Protein 7H66 (pdb70)

B-factor: mean 14.42, std 9.26, range [4.63, 64.72]

Foldseek 3Di:
DAPWAFDDQLPQQQKKWKWADADPDHTFIEIWGAAFQFKTKFFQVSHYPFMWIWTLDFQQVDDDPSIDTWGFDDKAQDPPQDPPLRFRGMIMTGTPDGHDDDSNHDHAHADQADDWPAKKKWKFQAAHFLPGGGHSGITMDIKTFHDCVQVVVSVSDDPVFKTFIHDLVDLDEDAGNHGHIFIGGVRHTQWTFGADDSRSRDDGITTGCNSCVVVVVVVVVVD

Structure (mmCIF, N/CA/C/O backbone):
data_7H66
#
_entry.id   7H66
#
_cell.length_a   73.710
_cell.length_b   73.710
_cell.length_c   48.600
_cell.angle_alpha   90.00
_cell.angle_beta   90.00
_cell.angle_gamma   90.00
#
_symmetry.space_group_name_H-M   'P 43'
#
loop_
_entity.id
_entity.type
_entity.pdbx_description
1 polymer Chymase
2 non-polymer 'ZINC ION'
3 non-polymer (4S)-3-hydroxy-4-methyl-2-[(S)-(naphthalen-2-yl)(phenyl)methyl]-4-phenylcyclobut-2-en-1-one
4 water water
#
loop_
_atom_site.group_PDB
_atom_site.id
_atom_site.type_symbol
_atom_site.label_atom_id
_atom_site.label_alt_id
_atom_site.label_comp_id
_atom_site.label_asym_id
_atom_site.label_entity_id
_atom_site.label_seq_id
_atom_site.pdbx_PDB_ins_code
_atom_site.Cartn_x
_atom_site.Cartn_y
_atom_site.Cartn_z
_atom_site.occupancy
_atom_site.B_iso_or_equiv
_atom_site.auth_seq_id
_atom_site.auth_comp_id
_atom_site.auth_asym_id
_atom_site.auth_atom_id
_atom_site.pdbx_PDB_model_num
ATOM 1 N N . ILE A 1 1 ? -29.820 20.926 -4.596 1.00 10.30 16 ILE A N 1
ATOM 2 C CA . ILE A 1 1 ? -28.920 21.363 -5.690 1.00 10.23 16 ILE A CA 1
ATOM 3 C C . ILE A 1 1 ? -29.416 22.695 -6.262 1.00 10.06 16 ILE A C 1
ATOM 4 O O . ILE A 1 1 ? -30.573 22.792 -6.707 1.00 9.90 16 ILE A O 1
ATOM 9 N N . ILE A 1 2 ? -28.538 23.705 -6.232 1.00 9.41 17 ILE A N 1
ATOM 10 C CA . ILE A 1 2 ? -28.860 25.019 -6.771 1.00 10.77 17 ILE A CA 1
ATOM 11 C C . ILE A 1 2 ? -28.210 25.168 -8.128 1.00 9.82 17 ILE A C 1
ATOM 12 O O . ILE A 1 2 ? -27.029 24.879 -8.302 1.00 10.69 17 ILE A O 1
ATOM 17 N N . GLY A 1 3 ? -28.994 25.629 -9.102 1.00 10.47 18 GLY A N 1
ATOM 18 C CA . GLY A 1 3 ? -28.433 25.970 -10.403 1.00 10.88 18 GLY A CA 1
ATOM 19 C C . GLY A 1 3 ? -28.140 24.774 -11.291 1.00 11.29 18 GLY A C 1
ATOM 20 O O . GLY A 1 3 ? -27.366 24.873 -12.255 1.00 12.13 18 GLY A O 1
ATOM 21 N N . GLY A 1 4 ? -28.732 23.630 -10.952 1.00 12.43 19 GLY A N 1
ATOM 22 C CA . GLY A 1 4 ? -28.491 22.389 -11.677 1.00 11.90 19 GLY A CA 1
ATOM 23 C C . GLY A 1 4 ? -29.564 22.078 -12.703 1.00 12.35 19 GLY A C 1
ATOM 24 O O . GLY A 1 4 ? -30.371 22.935 -13.077 1.00 13.00 19 GLY A O 1
ATOM 25 N N . THR A 1 5 ? -29.567 20.830 -13.149 1.00 11.01 20 THR A N 1
ATOM 26 C CA . THR A 1 5 ? -30.519 20.322 -14.115 1.00 12.37 20 THR A CA 1
ATOM 27 C C . THR A 1 5 ? -31.137 19.051 -13.564 1.00 10.73 20 THR A C 1
ATOM 28 O O . THR A 1 5 ? -30.552 18.381 -12.725 1.00 11.54 20 THR A O 1
ATOM 32 N N . GLU A 1 6 ? -32.314 18.690 -14.072 1.00 10.65 21 GLU A N 1
ATOM 33 C CA . GLU A 1 6 ? -32.891 17.402 -13.731 1.00 10.33 21 GLU A CA 1
ATOM 34 C C . GLU A 1 6 ? -32.027 16.273 -14.270 1.00 9.68 21 GLU A C 1
ATOM 35 O O . GLU A 1 6 ? -31.653 16.261 -15.434 1.00 10.57 21 GLU A O 1
ATOM 41 N N . SER A 1 7 ? -31.713 15.293 -13.430 1.00 9.77 22 SER A N 1
ATOM 42 C CA . SER A 1 7 ? -30.981 14.128 -13.889 1.00 10.14 22 SER A CA 1
ATOM 43 C C . SER A 1 7 ? -31.817 13.328 -14.881 1.00 9.69 22 SER A C 1
ATOM 44 O O . SER A 1 7 ? -33.044 13.277 -14.779 1.00 9.95 22 SER A O 1
ATOM 47 N N . LYS A 1 8 ? -31.154 12.666 -15.821 1.00 9.68 23 LYS A N 1
ATOM 48 C CA . LYS A 1 8 ? -31.849 11.621 -16.579 1.00 10.02 23 LYS A CA 1
ATOM 49 C C . LYS A 1 8 ? -32.342 10.560 -15.572 1.00 10.04 23 LYS A C 1
ATOM 50 O O . LYS A 1 8 ? -31.579 10.090 -14.736 1.00 9.47 23 LYS A O 1
ATOM 56 N N . PRO A 1 9 ? -33.636 10.205 -15.610 1.00 9.75 24 PRO A N 1
ATOM 57 C CA . PRO A 1 9 ? -34.135 9.283 -14.557 1.00 8.78 24 PRO A CA 1
ATOM 58 C C . PRO A 1 9 ? -33.367 7.970 -14.473 1.00 8.42 24 PRO A C 1
ATOM 59 O O . PRO A 1 9 ? -33.141 7.330 -15.524 1.00 9.10 24 PRO A O 1
ATOM 63 N N . HIS A 1 10 ? -32.915 7.644 -13.248 1.00 7.81 25 HIS A N 1
ATOM 64 C CA . HIS A 1 10 ? -32.249 6.376 -12.950 1.00 7.72 25 HIS A CA 1
ATOM 65 C C . HIS A 1 10 ? -30.881 6.281 -13.557 1.00 8.11 25 HIS A C 1
ATOM 66 O O . HIS A 1 10 ? -30.284 5.231 -13.570 1.00 8.72 25 HIS A O 1
ATOM 73 N N . SER A 1 11 ? -30.336 7.424 -13.994 1.00 8.41 26 SER A N 1
ATOM 74 C CA . SER A 1 11 ? -28.981 7.453 -14.563 1.00 8.30 26 SER A CA 1
ATOM 75 C C . SER A 1 11 ? -27.843 7.404 -13.533 1.00 8.52 26 SER A C 1
ATOM 76 O O . SER A 1 11 ? -26.669 7.247 -13.886 1.00 9.38 26 SER A O 1
ATOM 79 N N . ARG A 1 12 ? -28.211 7.574 -12.265 1.00 7.88 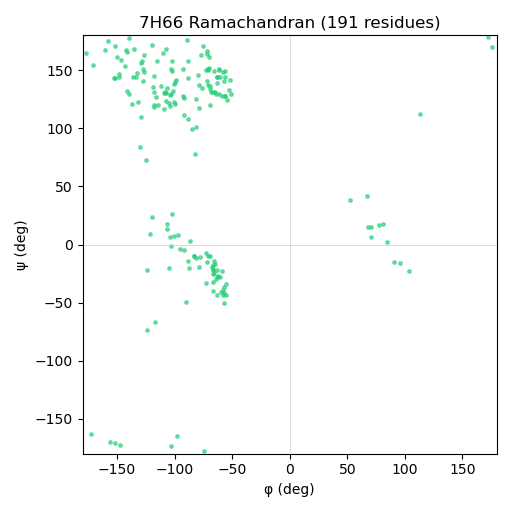27 ARG A N 1
ATOM 80 C CA . ARG A 1 12 ? -27.262 7.500 -11.141 1.00 7.41 27 ARG A CA 1
ATOM 81 C C . ARG A 1 12 ? -27.774 6.457 -10.150 1.00 7.44 27 ARG A C 1
ATOM 82 O O . ARG A 1 12 ? -28.297 6.798 -9.084 1.00 8.16 27 ARG A O 1
ATOM 90 N N . PRO A 1 13 ? -27.671 5.173 -10.511 1.00 7.69 28 PRO A N 1
ATOM 91 C CA . PRO A 1 13 ? -28.428 4.120 -9.792 1.00 7.61 28 PRO A CA 1
ATOM 92 C C . PRO A 1 13 ? -27.934 3.829 -8.373 1.00 6.84 28 PRO A C 1
ATOM 93 O O . PRO A 1 13 ? -28.598 3.099 -7.635 1.00 7.64 28 PRO A O 1
ATOM 97 N N . TYR A 1 14 ? -26.785 4.391 -8.008 1.00 7.10 29 TYR A N 1
ATOM 98 C CA . TYR A 1 14 ? -26.217 4.280 -6.662 1.00 7.44 29 TYR A CA 1
ATOM 99 C C . TYR A 1 14 ? -26.825 5.325 -5.698 1.00 7.02 29 TYR A C 1
ATOM 100 O O . TYR A 1 14 ? -26.531 5.272 -4.508 1.00 7.61 29 TYR A O 1
ATOM 109 N N . MET A 1 15 ? -27.603 6.298 -6.190 1.00 6.54 30 MET A N 1
ATOM 110 C CA . MET A 1 15 ? -28.073 7.391 -5.307 1.00 6.69 30 MET A CA 1
ATOM 111 C C . MET A 1 15 ? -29.085 6.901 -4.281 1.00 7.30 30 MET A C 1
ATOM 112 O O . MET A 1 15 ? -29.968 6.124 -4.611 1.00 7.72 30 MET A O 1
ATOM 117 N N . ALA A 1 16 ? -28.932 7.356 -3.037 1.00 7.08 31 ALA A N 1
ATOM 118 C CA . ALA A 1 16 ? -29.808 7.024 -1.929 1.00 6.50 31 ALA A CA 1
ATOM 119 C C . ALA A 1 16 ? -30.472 8.290 -1.392 1.00 6.77 31 ALA A C 1
ATOM 120 O O . ALA A 1 16 ? -29.783 9.300 -1.181 1.00 7.56 31 ALA A O 1
ATOM 122 N N . TYR A 1 17 ? -31.795 8.227 -1.216 1.00 6.60 32 TYR A N 1
ATOM 123 C CA . TYR A 1 17 ? -32.560 9.279 -0.570 1.00 6.42 32 TYR A CA 1
ATOM 124 C C . TYR A 1 17 ? -32.802 8.830 0.873 1.00 6.71 32 TYR A C 1
ATOM 125 O O . TYR A 1 17 ? -33.434 7.803 1.114 1.00 7.22 32 TYR A O 1
ATOM 134 N N . LEU A 1 18 ? -32.328 9.625 1.829 1.00 6.29 33 LEU A N 1
ATOM 135 C CA . LEU A 1 18 ? -32.401 9.303 3.249 1.00 6.72 33 LEU A CA 1
ATOM 136 C C . LEU A 1 18 ? -33.380 10.163 3.995 1.00 7.29 33 LEU A C 1
ATOM 137 O O . LEU A 1 18 ? -33.338 11.377 3.874 1.00 7.96 33 LEU A O 1
ATOM 142 N N . GLU A 1 19 ? -34.245 9.505 4.770 1.00 7.44 34 GLU A N 1
ATOM 143 C CA . GLU A 1 19 ? -35.120 10.196 5.724 1.00 7.86 34 GLU A CA 1
ATOM 144 C C . GLU A 1 19 ? -34.562 9.972 7.108 1.00 7.66 34 GLU A C 1
ATOM 145 O O . GLU A 1 19 ? -34.442 8.834 7.528 1.00 8.70 34 GLU A O 1
ATOM 151 N N . ILE A 1 20 ? -34.243 11.069 7.798 1.00 8.09 35 ILE A N 1
ATOM 152 C CA . ILE A 1 20 ? -33.569 11.026 9.092 1.00 8.57 35 ILE A CA 1
ATOM 153 C C . ILE A 1 20 ? -34.597 11.321 10.157 1.00 8.02 35 ILE A C 1
ATOM 154 O O . ILE A 1 20 ? -35.206 12.406 10.178 1.00 9.00 35 ILE A O 1
ATOM 159 N N . VAL A 1 21 ? -34.778 10.348 11.029 1.00 8.87 36 VAL A N 1
ATOM 160 C CA . VAL A 1 21 ? -35.816 10.408 12.029 1.00 11.68 36 VAL A CA 1
ATOM 161 C C . VAL A 1 21 ? -35.199 10.652 13.392 1.00 11.93 36 VAL A C 1
ATOM 162 O O . VAL A 1 21 ? -34.243 9.973 13.809 1.00 12.05 36 VAL A O 1
ATOM 166 N N . THR A 1 22 A -35.753 11.637 14.099 1.00 13.78 36 THR A N 1
ATOM 167 C CA . THR A 1 22 A -35.357 11.930 15.479 1.00 15.61 36 THR A CA 1
ATOM 168 C C . THR A 1 22 A -36.600 11.952 16.374 1.00 15.70 36 THR A C 1
ATOM 169 O O . THR A 1 22 A -37.736 12.067 15.901 1.00 15.82 36 THR A O 1
ATOM 173 N N . SER A 1 23 B -36.401 11.851 17.680 1.00 15.44 36 SER A N 1
ATOM 174 C CA . SER A 1 23 B -37.548 11.667 18.568 1.00 16.04 36 SER A CA 1
ATOM 175 C C . SER A 1 23 B -38.343 12.929 18.881 1.00 15.75 36 SER A C 1
ATOM 176 O O . SER A 1 23 B -39.505 12.826 19.275 1.00 15.39 36 SER A O 1
ATOM 179 N N . ASN A 1 24 ? -37.723 14.092 18.675 1.00 15.03 37 ASN A N 1
ATOM 180 C CA . ASN A 1 24 ? -38.298 15.383 19.086 1.00 16.57 37 ASN A CA 1
ATOM 181 C C . ASN A 1 24 ? -38.526 16.425 17.987 1.00 15.51 37 ASN A C 1
ATOM 182 O O . ASN A 1 24 ? -38.851 17.568 18.283 1.00 17.24 37 ASN A O 1
ATOM 187 N N . GLY A 1 25 A -38.368 16.043 16.724 1.00 12.99 37 GLY A N 1
ATOM 188 C CA . GLY A 1 25 A -38.693 16.930 15.625 1.00 10.87 37 GLY A CA 1
ATOM 189 C C . GLY A 1 25 A -39.093 16.110 14.414 1.00 9.49 37 GLY A C 1
ATOM 190 O O . GLY A 1 25 A -38.963 14.885 14.416 1.00 9.43 37 GLY A O 1
ATOM 191 N N . PRO A 1 26 ? -39.602 16.789 13.367 1.00 9.05 38 PRO A N 1
ATOM 192 C CA . PRO A 1 26 ? -40.021 16.114 12.160 1.00 8.97 38 PRO A CA 1
ATOM 193 C C . PRO A 1 26 ? -38.827 15.594 11.352 1.00 8.56 38 PRO A C 1
ATOM 194 O O . PRO A 1 26 ? -37.662 15.947 11.624 1.00 9.26 38 PRO A O 1
ATOM 198 N N . SER A 1 27 ? -39.123 14.735 10.387 1.00 8.68 39 SER A N 1
ATOM 199 C CA . SER A 1 27 ? -38.095 14.208 9.491 1.00 9.14 39 SER A CA 1
ATOM 200 C C . SER A 1 27 ? -37.246 15.292 8.846 1.00 8.92 39 SER A C 1
ATOM 201 O O . SER A 1 27 ? -37.753 16.360 8.442 1.00 9.75 39 SER A O 1
ATOM 204 N N . LYS A 1 28 ? -35.953 14.986 8.729 1.00 8.81 40 LYS A N 1
ATOM 205 C CA . LYS A 1 28 ? -35.055 15.755 7.882 1.00 9.38 40 LYS A CA 1
ATOM 206 C C . LYS A 1 28 ? -34.479 14.830 6.809 1.00 9.20 40 LYS A C 1
ATOM 207 O O . LYS A 1 28 ? -34.719 13.632 6.839 1.00 8.37 40 LYS A O 1
ATOM 213 N N . PHE A 1 29 ? -33.768 15.390 5.826 1.00 9.07 41 PHE A N 1
ATOM 214 C CA . PHE A 1 29 ? -33.426 14.636 4.616 1.00 9.56 41 PHE A CA 1
ATOM 215 C C . PHE A 1 29 ? -32.001 14.848 4.195 1.00 9.60 41 PHE A C 1
ATOM 216 O O . PHE A 1 29 ? -31.427 15.936 4.330 1.00 9.92 41 PHE A O 1
ATOM 224 N N . CYS A 1 30 ? -31.427 13.767 3.679 1.00 8.86 42 CYS A N 1
ATOM 225 C CA . CYS A 1 30 ? -30.043 13.706 3.223 1.00 8.87 42 CYS A CA 1
ATOM 226 C C . CYS A 1 30 ? -29.991 12.834 1.976 1.00 8.20 42 CYS A C 1
ATOM 227 O O . CYS A 1 30 ? -30.936 12.117 1.639 1.00 8.01 42 CYS A O 1
ATOM 230 N N . GLY A 1 31 ? -28.849 12.897 1.311 1.00 7.36 43 GLY A N 1
ATOM 231 C CA . GLY A 1 31 ? -28.464 11.951 0.274 1.00 6.80 43 GLY A CA 1
ATOM 232 C C . GLY A 1 31 ? -27.449 10.964 0.802 1.00 7.47 43 GLY A C 1
ATOM 233 O O . GLY A 1 31 ? -27.101 10.945 1.974 1.00 8.27 43 GLY A O 1
ATOM 234 N N . GLY A 1 32 ? -26.938 10.157 -0.092 1.00 8.13 44 GLY A N 1
ATOM 235 C CA . GLY A 1 32 ? -25.978 9.106 0.224 1.00 7.30 44 GLY A CA 1
ATOM 236 C C . GLY A 1 32 ? -25.803 8.301 -1.041 1.00 5.74 44 GLY A C 1
ATOM 237 O O . GLY A 1 32 ? -26.465 8.578 -2.068 1.00 6.49 44 GLY A O 1
ATOM 238 N N . PHE A 1 33 ? -24.935 7.293 -0.985 1.00 6.31 45 PHE A N 1
ATOM 239 C CA . PHE A 1 33 ? -24.784 6.423 -2.125 1.00 6.39 45 PHE A CA 1
ATOM 240 C C . PHE A 1 33 ? -24.440 5.018 -1.738 1.00 6.35 45 PHE A C 1
ATOM 241 O O . PHE A 1 33 ? -23.749 4.784 -0.725 1.00 6.99 45 PHE A O 1
ATOM 249 N N . LEU A 1 34 ? -24.938 4.083 -2.551 1.00 7.11 46 LEU A N 1
ATOM 250 C CA . LEU A 1 34 ? -24.769 2.669 -2.266 1.00 7.14 46 LEU A CA 1
ATOM 251 C C . LEU A 1 34 ? -23.360 2.235 -2.667 1.00 7.47 46 LEU A C 1
ATOM 252 O O . LEU A 1 34 ? -23.051 2.255 -3.857 1.00 8.61 46 LEU A O 1
ATOM 257 N N . ILE A 1 35 ? -22.530 1.788 -1.713 1.00 8.33 47 ILE A N 1
ATOM 258 C CA . ILE A 1 35 ? -21.172 1.335 -2.043 1.00 9.32 47 ILE A CA 1
ATOM 259 C C . ILE A 1 35 ? -20.987 -0.179 -2.028 1.00 8.28 47 ILE A C 1
ATOM 260 O O . ILE A 1 35 ? -20.036 -0.682 -2.640 1.00 9.02 47 ILE A O 1
ATOM 265 N N . ARG A 1 36 ? -21.899 -0.878 -1.333 1.00 8.27 48 ARG A N 1
ATOM 266 C CA . ARG A 1 36 ? -22.012 -2.343 -1.363 1.00 8.03 48 ARG A CA 1
ATOM 267 C C . ARG A 1 36 ? -23.503 -2.630 -1.342 1.00 8.13 48 ARG A C 1
ATOM 268 O O . ARG A 1 36 ? -24.305 -1.743 -1.022 1.00 7.65 48 ARG A O 1
ATOM 276 N N . ARG A 1 37 ? -23.925 -3.858 -1.645 1.00 7.52 49 ARG A N 1
ATOM 277 C CA . ARG A 1 37 ? -25.373 -4.064 -1.703 1.00 7.76 49 ARG A CA 1
ATOM 278 C C . ARG A 1 37 ? -26.076 -3.837 -0.373 1.00 7.56 49 ARG A C 1
ATOM 279 O O . ARG A 1 37 ? -27.267 -3.520 -0.355 1.00 8.14 49 ARG A O 1
ATOM 287 N N . ASN A 1 38 ? -25.335 -3.930 0.730 1.00 6.91 50 ASN A N 1
ATOM 288 C CA . ASN A 1 38 ? -25.898 -3.642 2.043 1.00 7.50 50 ASN A CA 1
ATOM 289 C C . ASN A 1 38 ? -25.224 -2.490 2.799 1.00 7.40 50 ASN A C 1
ATOM 290 O O . ASN A 1 38 ? -25.320 -2.422 4.029 1.00 7.87 50 ASN A O 1
ATOM 295 N N . PHE A 1 39 ? -24.562 -1.563 2.094 1.00 7.18 51 PHE A N 1
ATOM 296 C CA . PHE A 1 39 ? -23.976 -0.407 2.783 1.00 7.26 51 PHE A CA 1
ATOM 297 C C . PHE A 1 39 ? -24.134 0.858 1.973 1.00 7.08 51 PHE A C 1
ATOM 298 O O . PHE A 1 39 ? -23.821 0.870 0.762 1.00 7.41 51 PHE A O 1
ATOM 306 N N . VAL A 1 40 ? -24.605 1.911 2.639 1.00 6.88 52 VAL A N 1
ATOM 307 C CA . VAL A 1 40 ? -24.705 3.254 2.066 1.00 7.23 52 VAL A CA 1
ATOM 308 C C . VAL A 1 40 ? -23.712 4.181 2.767 1.00 7.25 52 VAL A C 1
ATOM 309 O O . VAL A 1 40 ? -23.593 4.144 3.996 1.00 7.20 52 VAL A O 1
ATOM 313 N N . LEU A 1 41 ? -23.012 5.002 1.980 1.00 6.93 53 LEU A N 1
ATOM 314 C CA . LEU A 1 41 ? -22.095 5.976 2.548 1.00 7.55 53 LEU A CA 1
ATOM 315 C C . LEU A 1 41 ? -22.804 7.324 2.534 1.00 7.54 53 LEU A C 1
ATOM 316 O O . LEU A 1 41 ? -23.460 7.704 1.558 1.00 8.07 53 LEU A O 1
ATOM 321 N N . THR A 1 42 ? -22.656 8.076 3.615 1.00 7.61 54 THR A N 1
ATOM 322 C CA . THR A 1 42 ? -23.302 9.387 3.751 1.00 7.90 54 THR A CA 1
ATOM 323 C C . THR A 1 42 ? -22.496 10.217 4.774 1.00 7.26 54 THR A C 1
ATOM 324 O O . THR A 1 42 ? -21.376 9.841 5.149 1.00 8.36 54 THR A O 1
ATOM 328 N N . ALA A 1 43 ? -23.049 11.351 5.183 1.00 7.22 55 ALA A N 1
ATOM 329 C CA . ALA A 1 43 ? -22.418 12.244 6.159 1.00 7.35 55 ALA A CA 1
ATOM 330 C C . ALA A 1 43 ? -22.810 11.849 7.587 1.00 7.44 55 ALA A C 1
ATOM 331 O O . ALA A 1 43 ? -23.942 11.473 7.834 1.00 9.09 55 ALA A O 1
ATOM 333 N N . ALA A 1 44 ? -21.882 11.977 8.534 1.00 6.84 56 ALA A N 1
ATOM 334 C CA . ALA A 1 44 ? -22.151 11.712 9.958 1.00 7.53 56 ALA A CA 1
ATOM 335 C C . ALA A 1 44 ? -23.155 12.659 10.556 1.00 7.24 56 ALA A C 1
ATOM 336 O O . ALA A 1 44 ? -23.855 12.298 11.492 1.00 7.80 56 ALA A O 1
ATOM 338 N N . HIS A 1 45 ? -23.240 13.890 10.055 1.00 7.27 57 HIS A N 1
ATOM 339 C CA . HIS A 1 45 ? -24.217 14.827 10.635 1.00 8.08 57 HIS A CA 1
ATOM 340 C C . HIS A 1 45 ? -25.665 14.444 10.323 1.00 8.52 57 HIS A C 1
ATOM 341 O O . HIS A 1 45 ? -26.631 15.001 10.900 1.00 10.24 57 HIS A O 1
ATOM 348 N N . CYS A 1 46 ? -25.818 13.468 9.422 1.00 8.58 58 CYS A N 1
ATOM 349 C CA . CYS A 1 46 ? -27.136 12.913 9.079 1.00 9.78 58 CYS A CA 1
ATOM 350 C C . CYS A 1 46 ? -27.567 11.778 10.017 1.00 9.42 58 CYS A C 1
ATOM 351 O O . CYS A 1 46 ? -28.606 11.148 9.770 1.00 10.00 58 CYS A O 1
ATOM 354 N N . ALA A 1 47 ? -26.775 11.467 11.042 1.00 8.47 59 ALA A N 1
ATOM 355 C CA . ALA A 1 47 ? -27.191 10.409 11.971 1.00 7.86 59 ALA A CA 1
ATOM 356 C C . ALA A 1 47 ? -28.493 10.761 12.680 1.00 9.60 59 ALA A C 1
ATOM 357 O O . ALA A 1 47 ? -28.775 11.927 12.938 1.00 10.61 59 ALA A O 1
ATOM 359 N N . GLY A 1 48 ? -29.269 9.747 13.024 1.00 9.59 60 GLY A N 1
ATOM 360 C CA . GLY A 1 48 ? -30.473 9.998 13.793 1.00 10.38 60 GLY A CA 1
ATOM 361 C C . GLY A 1 48 ? -30.839 8.810 14.638 1.00 8.40 60 GLY A C 1
ATOM 362 O O . GLY A 1 48 ? -30.081 7.842 14.761 1.00 9.81 60 GLY A O 1
ATOM 363 N N . ARG A 1 49 ? -32.013 8.881 15.224 1.00 8.51 61 ARG A N 1
ATOM 364 C CA . ARG A 1 49 ? -32.506 7.739 15.964 1.00 8.39 61 ARG A CA 1
ATOM 365 C C . ARG A 1 49 ? -32.785 6.569 15.023 1.00 8.55 61 ARG A C 1
ATOM 366 O O . ARG A 1 49 ? -32.531 5.439 15.397 1.00 9.47 61 ARG A O 1
ATOM 374 N N . SER A 1 50 ? -33.343 6.821 13.841 1.00 8.62 63 SER A N 1
ATOM 375 C CA . SER A 1 50 ? -33.482 5.802 12.821 1.00 9.38 63 SER A CA 1
ATOM 376 C C . SER A 1 50 ? -33.425 6.518 11.482 1.00 8.80 63 SER A C 1
ATOM 377 O O . SER A 1 50 ? -33.589 7.716 11.405 1.00 9.46 63 SER A O 1
ATOM 380 N N . ILE A 1 51 ? -33.155 5.738 10.441 1.00 8.39 64 ILE A N 1
ATOM 381 C CA . ILE A 1 51 ? -33.001 6.273 9.099 1.00 8.92 64 ILE A CA 1
ATOM 382 C C . ILE A 1 51 ? -33.652 5.288 8.146 1.00 8.63 64 ILE A C 1
ATOM 383 O O . ILE A 1 51 ? -33.496 4.082 8.323 1.00 9.24 64 ILE A O 1
ATOM 388 N N A THR A 1 52 ? -34.410 5.791 7.175 0.50 8.71 65 THR A N 1
ATOM 389 N N B THR A 1 52 ? -34.399 5.801 7.160 0.50 9.00 65 THR A N 1
ATOM 390 C CA A THR A 1 52 ? -34.810 4.934 6.071 0.50 9.39 65 THR A CA 1
ATOM 391 C CA B THR A 1 52 ? -34.959 4.982 6.071 0.50 10.01 65 THR A CA 1
ATOM 392 C C A THR A 1 52 ? -34.052 5.339 4.824 0.50 8.51 65 THR A C 1
ATOM 393 C C B THR A 1 52 ? -34.289 5.363 4.750 0.50 8.89 65 THR A C 1
ATOM 394 O O A THR A 1 52 ? -33.619 6.482 4.649 0.50 8.01 65 THR A O 1
ATOM 395 O O B THR A 1 52 ? -34.180 6.545 4.449 0.50 8.57 65 THR A O 1
ATOM 402 N N . VAL A 1 53 ? -33.880 4.360 3.961 1.00 8.57 66 VAL A N 1
ATOM 403 C CA . VAL A 1 53 ? -33.189 4.565 2.702 1.00 9.08 66 VAL A CA 1
ATOM 404 C C . VAL A 1 53 ? -34.127 4.206 1.561 1.00 8.32 66 VAL A C 1
ATOM 405 O O . VAL A 1 53 ? -34.707 3.129 1.549 1.00 9.76 66 VAL A O 1
ATOM 409 N N . THR A 1 54 ? -34.248 5.090 0.569 1.00 7.34 67 THR A N 1
ATOM 410 C CA . THR A 1 54 ? -34.966 4.754 -0.662 1.00 7.09 67 THR A CA 1
ATOM 411 C C . THR A 1 54 ? -33.949 4.752 -1.798 1.00 6.19 67 THR A C 1
ATOM 412 O O . THR A 1 54 ? -33.312 5.792 -2.081 1.00 7.07 67 THR A O 1
ATOM 416 N N . LEU A 1 55 ? -33.810 3.592 -2.447 1.00 6.10 68 LEU A N 1
ATOM 417 C CA . LEU A 1 55 ? -33.022 3.439 -3.670 1.00 6.55 68 LEU A CA 1
ATOM 418 C C . LEU A 1 55 ? -33.969 3.395 -4.852 1.00 6.93 68 LEU A C 1
ATOM 419 O O . LEU A 1 55 ? -35.160 3.089 -4.717 1.00 7.00 68 LEU A O 1
ATOM 424 N N . GLY A 1 56 ? -33.435 3.707 -6.013 1.00 7.24 69 GLY A N 1
ATOM 425 C CA . GLY A 1 56 ? -34.170 3.566 -7.270 1.00 7.23 69 GLY A CA 1
ATOM 426 C C . GLY A 1 56 ? -35.109 4.688 -7.564 1.00 6.76 69 GLY A C 1
ATOM 427 O O . GLY A 1 56 ? -35.978 4.546 -8.419 1.00 8.75 69 GLY A O 1
ATOM 428 N N . ALA A 1 57 ? -34.939 5.832 -6.886 1.00 7.31 70 ALA A N 1
ATOM 429 C CA . ALA A 1 57 ? -35.861 6.952 -7.069 1.00 7.16 70 ALA A CA 1
ATOM 430 C C . ALA A 1 57 ? -35.420 7.929 -8.123 1.00 7.65 70 ALA A C 1
ATOM 431 O O . ALA A 1 57 ? -34.223 8.097 -8.391 1.00 8.00 70 ALA A O 1
ATOM 433 N N . HIS A 1 58 ? -36.412 8.565 -8.735 1.00 7.79 71 HIS A N 1
ATOM 434 C CA . HIS A 1 58 ? -36.195 9.765 -9.530 1.00 8.07 71 HIS A CA 1
ATOM 435 C C . HIS A 1 58 ? -37.074 10.878 -8.982 1.00 7.60 71 HIS A C 1
ATOM 436 O O . HIS A 1 58 ? -36.569 11.757 -8.296 1.00 7.36 71 HIS A O 1
ATOM 443 N N . ASN A 1 59 ? -38.375 10.814 -9.226 1.00 7.65 72 ASN A N 1
ATOM 444 C CA . ASN A 1 59 ? -39.310 11.687 -8.553 1.00 8.45 72 ASN A CA 1
ATOM 445 C C . ASN A 1 59 ? -39.716 10.997 -7.264 1.00 8.56 72 ASN A C 1
ATOM 446 O O . ASN A 1 59 ? -40.463 10.011 -7.255 1.00 8.57 72 ASN A O 1
ATOM 451 N N . ILE A 1 60 ? -39.221 11.544 -6.150 1.00 8.76 73 ILE A N 1
ATOM 452 C CA . ILE A 1 60 ? -39.385 10.931 -4.853 1.00 8.61 73 ILE A CA 1
ATOM 453 C C . ILE A 1 60 ? -40.813 11.049 -4.305 1.00 9.19 73 ILE A C 1
ATOM 454 O O . ILE A 1 60 ? -41.138 10.413 -3.282 1.00 10.66 73 ILE A O 1
ATOM 459 N N . THR A 1 61 ? -41.682 11.814 -4.984 1.00 9.47 74 THR A N 1
ATOM 460 C CA . THR A 1 61 ? -43.095 11.880 -4.568 1.00 10.71 74 THR A CA 1
ATOM 461 C C . THR A 1 61 ? -43.966 10.844 -5.282 1.00 11.69 74 THR A C 1
ATOM 462 O O . THR A 1 61 ? -45.163 10.737 -4.979 1.00 13.37 74 THR A O 1
ATOM 466 N N . GLU A 1 62 ? -43.400 10.104 -6.233 1.00 10.68 75 GLU A N 1
ATOM 467 C CA . GLU A 1 62 ? -44.210 9.183 -7.022 1.00 12.37 75 GLU A CA 1
ATOM 468 C C . GLU A 1 62 ? -43.676 7.770 -6.921 1.00 11.89 75 GLU A C 1
ATOM 469 O O . GLU A 1 62 ? -42.686 7.408 -7.579 1.00 11.56 75 GLU A O 1
ATOM 475 N N A GLU A 1 63 ? -44.364 6.963 -6.129 0.50 11.87 76 GLU A N 1
ATOM 476 N N B GLU A 1 63 ? -44.313 6.954 -6.087 0.50 11.95 76 GLU A N 1
ATOM 477 C CA A GLU A 1 63 ? -44.023 5.553 -5.985 0.50 11.57 76 GLU A CA 1
ATOM 478 C CA B GLU A 1 63 ? -43.871 5.560 -5.893 0.50 11.91 76 GLU A CA 1
ATOM 479 C C A GLU A 1 63 ? -43.907 4.844 -7.332 0.50 10.56 76 GLU A C 1
ATOM 480 C C B GLU A 1 63 ? -43.954 4.742 -7.183 0.50 10.71 76 GLU A C 1
ATOM 481 O O A GLU A 1 63 ? -44.714 5.078 -8.248 0.50 10.35 76 GLU A O 1
ATOM 482 O O B GLU A 1 63 ? -44.943 4.815 -7.908 0.50 11.50 76 GLU A O 1
ATOM 493 N N . GLU A 1 64 ? -42.892 3.992 -7.458 1.00 9.27 77 GLU A N 1
ATOM 494 C CA . GLU A 1 64 ? -42.749 3.192 -8.674 1.00 8.23 77 GLU A CA 1
ATOM 495 C C . GLU A 1 64 ? -42.043 1.890 -8.374 1.00 8.35 77 GLU A C 1
ATOM 496 O O . GLU A 1 64 ? -41.444 1.734 -7.296 1.00 7.76 77 GLU A O 1
ATOM 502 N N . ASP A 1 65 ? -42.109 0.949 -9.320 1.00 7.82 78 ASP A N 1
ATOM 503 C CA . ASP A 1 65 ? -41.512 -0.351 -9.101 1.00 7.08 78 ASP A CA 1
ATOM 504 C C . ASP A 1 65 ? -40.002 -0.346 -8.885 1.00 7.26 78 ASP A C 1
ATOM 505 O O . ASP A 1 65 ? -39.497 -1.231 -8.232 1.00 8.24 78 ASP A O 1
ATOM 510 N N . THR A 1 66 ? -39.290 0.645 -9.427 1.00 7.62 79 THR A N 1
ATOM 511 C CA . THR A 1 66 ? -37.833 0.750 -9.190 1.00 8.20 79 THR A CA 1
ATOM 512 C C . THR A 1 66 ? -37.507 1.082 -7.722 1.00 7.82 79 THR A C 1
ATOM 513 O O . THR A 1 66 ? -36.368 0.862 -7.290 1.00 7.54 79 THR A O 1
ATOM 517 N N . TRP A 1 67 ? -38.469 1.614 -6.950 1.00 7.39 80 TRP A N 1
ATOM 518 C CA . TRP A 1 67 ? -38.140 1.959 -5.555 1.00 7.29 80 TRP A CA 1
ATOM 519 C C . TRP A 1 67 ? -37.777 0.721 -4.771 1.00 7.53 80 TRP A C 1
ATOM 520 O O . TRP A 1 67 ? -38.448 -0.308 -4.898 1.00 7.73 80 TRP A O 1
ATOM 531 N N . GLN A 1 68 ? -36.751 0.841 -3.921 1.00 6.08 81 GLN A N 1
ATOM 532 C CA . GLN A 1 68 ? -36.518 -0.147 -2.877 1.00 6.83 81 GLN A CA 1
ATOM 533 C C . GLN A 1 68 ? -36.381 0.643 -1.602 1.00 6.40 81 GLN A C 1
ATOM 534 O O . GLN A 1 68 ? -35.431 1.413 -1.455 1.00 7.27 81 GLN A O 1
ATOM 540 N N . LYS A 1 69 ? -37.375 0.529 -0.726 1.00 7.65 82 LYS A N 1
ATOM 541 C CA . LYS A 1 69 ? -37.363 1.195 0.575 1.00 9.60 82 LYS A CA 1
ATOM 542 C C . LYS A 1 69 ? -36.756 0.229 1.569 1.00 10.36 82 LYS A C 1
ATOM 543 O O . LYS A 1 69 ? -37.371 -0.815 1.886 1.00 12.60 82 LYS A O 1
ATOM 549 N N . LEU A 1 70 ? -35.556 0.554 2.056 1.00 10.24 83 LEU A N 1
ATOM 550 C CA . LEU A 1 70 ? -34.759 -0.388 2.811 1.00 10.14 83 LEU A CA 1
ATOM 551 C C . LEU A 1 70 ? -34.484 0.084 4.236 1.00 10.14 83 LEU A C 1
ATOM 552 O O . LEU A 1 70 ? -34.169 1.250 4.494 1.00 10.46 83 LEU A O 1
ATOM 557 N N . GLU A 1 71 ? -34.650 -0.854 5.156 1.00 9.08 84 GLU A N 1
ATOM 558 C CA . GLU A 1 71 ? -34.348 -0.646 6.554 1.00 8.58 84 GLU A CA 1
ATOM 559 C C . GLU A 1 71 ? -32.840 -0.578 6.795 1.00 8.75 84 GLU A C 1
ATOM 560 O O . GLU A 1 71 ? -32.072 -1.344 6.217 1.00 8.40 84 GLU A O 1
ATOM 566 N N . VAL A 1 72 ? -32.436 0.328 7.681 1.00 7.99 85 VAL A N 1
ATOM 567 C CA . VAL A 1 72 ? -31.057 0.437 8.147 1.00 8.09 85 VAL A CA 1
ATOM 568 C C . VAL A 1 72 ? -31.002 -0.265 9.503 1.00 8.39 85 VAL A C 1
ATOM 569 O O . VAL A 1 72 ? -31.788 0.069 10.404 1.00 10.51 85 VAL A O 1
ATOM 573 N N A ILE A 1 73 ? -30.103 -1.217 9.680 0.50 8.70 86 ILE A N 1
ATOM 574 N N B ILE A 1 73 ? -30.115 -1.247 9.629 0.50 8.34 86 ILE A N 1
ATOM 575 C CA A ILE A 1 73 ? -29.999 -1.874 10.979 0.50 8.84 86 ILE A CA 1
ATOM 576 C CA B ILE A 1 73 ? -29.896 -1.951 10.892 0.50 8.48 86 ILE A CA 1
ATOM 577 C C A ILE A 1 73 ? -28.960 -1.281 11.922 0.50 8.55 86 ILE A C 1
ATOM 578 C C B ILE A 1 73 ? -29.051 -1.162 11.888 0.50 7.87 86 ILE A C 1
ATOM 579 O O A ILE A 1 73 ? -29.057 -1.481 13.138 0.50 8.23 86 ILE A O 1
ATOM 580 O O B ILE A 1 73 ? -29.374 -1.109 13.094 0.50 7.64 86 ILE A O 1
ATOM 589 N N . LYS A 1 74 ? -27.972 -0.562 11.379 1.00 7.49 87 LYS A N 1
ATOM 590 C CA . LYS A 1 74 ? -26.955 0.057 12.217 1.00 9.06 87 LYS A CA 1
ATOM 591 C C . LYS A 1 74 ? -26.313 1.213 11.496 1.00 8.10 87 LYS A C 1
ATOM 592 O O . LYS A 1 74 ? -26.030 1.143 10.292 1.00 8.73 87 LYS A O 1
ATOM 598 N N . GLN A 1 75 ? -26.043 2.261 12.269 1.00 8.41 88 GLN A N 1
ATOM 599 C CA . GLN A 1 75 ? -25.302 3.436 11.801 1.00 8.80 88 GLN A CA 1
ATOM 600 C C . GLN A 1 75 ? -23.878 3.379 12.356 1.00 9.34 88 GLN A C 1
ATOM 601 O O . GLN A 1 75 ? -23.661 3.214 13.564 1.00 12.00 88 GLN A O 1
ATOM 607 N N . PHE A 1 76 ? -22.899 3.531 11.484 1.00 8.79 89 PHE A N 1
ATOM 608 C CA . PHE A 1 76 ? -21.486 3.595 11.885 1.00 9.51 89 PHE A CA 1
ATOM 609 C C . PHE A 1 76 ? -20.938 4.998 11.609 1.00 9.35 89 PHE A C 1
ATOM 610 O O . PHE A 1 76 ? -20.444 5.278 10.517 1.00 9.72 89 PHE A O 1
ATOM 618 N N A ARG A 1 77 ? -21.071 5.895 12.575 0.50 10.34 90 ARG A N 1
ATOM 619 N N B ARG A 1 77 ? -21.067 5.878 12.596 0.50 10.39 90 ARG A N 1
ATOM 620 C CA A ARG A 1 77 ? -20.597 7.272 12.432 0.50 10.76 90 ARG A CA 1
ATOM 621 C CA B ARG A 1 77 ? -20.482 7.207 12.502 0.50 10.68 90 ARG A CA 1
ATOM 622 C C A ARG A 1 77 ? -19.100 7.296 12.749 0.50 10.16 90 ARG A C 1
ATOM 623 C C B ARG A 1 77 ? -18.976 7.113 12.621 0.50 10.13 90 ARG A C 1
ATOM 624 O O A ARG A 1 77 ? -18.705 6.641 13.706 0.50 9.65 90 ARG A O 1
ATOM 625 O O B ARG A 1 77 ? -18.434 6.257 13.316 0.50 9.32 90 ARG A O 1
ATOM 640 N N . HIS A 1 78 ? -18.280 8.010 11.957 1.00 9.88 91 HIS A N 1
ATOM 641 C CA . HIS A 1 78 ? -16.836 8.023 12.158 1.00 10.30 91 HIS A CA 1
ATOM 642 C C . HIS A 1 78 ? -16.554 8.306 13.642 1.00 10.98 91 HIS A C 1
ATOM 643 O O . HIS A 1 78 ? -17.134 9.231 14.191 1.00 10.11 91 HIS A O 1
ATOM 650 N N . PRO A 1 79 ? -15.683 7.491 14.283 1.00 12.83 92 PRO A N 1
ATOM 651 C CA . PRO A 1 79 ? -15.481 7.661 15.725 1.00 13.46 92 PRO A CA 1
ATOM 652 C C . PRO A 1 79 ? -14.853 9.003 16.121 1.00 13.86 92 PRO A C 1
ATOM 653 O O . PRO A 1 79 ? -14.957 9.396 17.302 1.00 14.70 92 PRO A O 1
ATOM 657 N N . LYS A 1 80 ? -14.246 9.717 15.169 1.00 12.79 93 LYS A N 1
ATOM 658 C CA . LYS A 1 80 ? -13.653 11.017 15.473 1.00 13.43 93 LYS A CA 1
ATOM 659 C C . LYS A 1 80 ? -14.505 12.184 14.980 1.00 12.61 93 LYS A C 1
ATOM 660 O O . LYS A 1 80 ? -14.063 13.339 15.057 1.00 12.03 93 LYS A O 1
ATOM 666 N N . TYR A 1 81 ? -15.705 11.910 14.467 1.00 12.09 94 TYR A N 1
ATOM 667 C CA . TYR A 1 81 ? -16.589 12.993 14.050 1.00 11.66 94 TYR A CA 1
ATOM 668 C C . TYR A 1 81 ? -16.740 14.025 15.167 1.00 11.90 94 TYR A C 1
ATOM 669 O O . TYR A 1 81 ? -17.019 13.667 16.317 1.00 12.32 94 TYR A O 1
ATOM 678 N N . ASN A 1 82 ? -16.531 15.293 14.813 1.00 11.70 95 ASN A N 1
ATOM 679 C CA . ASN A 1 82 ? -16.555 16.395 15.771 1.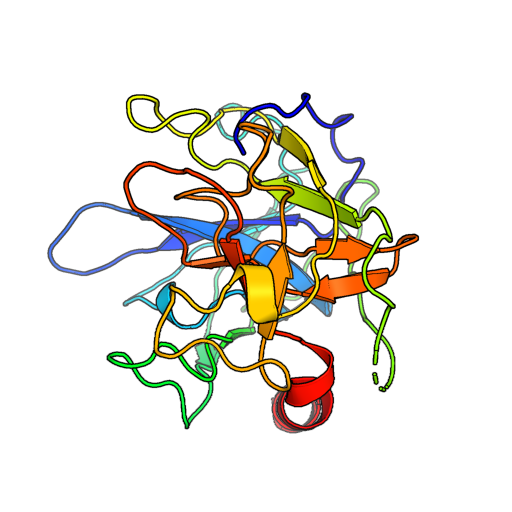00 12.45 95 ASN A CA 1
ATOM 680 C C . ASN A 1 82 ? -17.674 17.363 15.399 1.00 12.87 95 ASN A C 1
ATOM 681 O O . ASN A 1 82 ? -17.642 17.977 14.324 1.00 12.95 95 ASN A O 1
ATOM 686 N N . THR A 1 83 ? -18.642 17.529 16.287 1.00 14.68 96 THR A N 1
ATOM 687 C CA . THR A 1 83 ? -19.802 18.360 15.993 1.00 16.04 96 THR A CA 1
ATOM 688 C C . THR A 1 83 ? -19.525 19.856 15.958 1.00 16.24 96 THR A C 1
ATOM 689 O O . THR A 1 83 ? -20.347 20.637 15.432 1.00 18.23 96 THR A O 1
ATOM 693 N N . SER A 1 84 ? -18.366 20.256 16.492 1.00 16.22 97 SER A N 1
ATOM 694 C CA . SER A 1 84 ? -17.949 21.652 16.462 1.00 16.99 97 SER A CA 1
ATOM 695 C C . SER A 1 84 ? -17.139 22.022 15.220 1.00 15.69 97 SER A C 1
ATOM 696 O O . SER A 1 84 ? -17.423 23.032 14.564 1.00 16.86 97 SER A O 1
ATOM 699 N N . THR A 1 85 ? -16.120 21.228 14.898 1.00 12.89 98 THR A N 1
ATOM 700 C CA . THR A 1 85 ? -15.290 21.526 13.721 1.00 12.22 98 THR A CA 1
ATOM 701 C C . THR A 1 85 ? -15.842 20.925 12.442 1.00 11.08 98 THR A C 1
ATOM 702 O O . THR A 1 85 ? -15.447 21.359 11.346 1.00 10.71 98 THR A O 1
ATOM 706 N N . LEU A 1 86 ? -16.701 19.918 12.589 1.00 10.11 99 LEU A N 1
ATOM 707 C CA . LEU A 1 86 ? -17.257 19.130 11.470 1.00 9.71 99 LEU A CA 1
ATOM 708 C C . LEU A 1 86 ? -16.208 18.270 10.770 1.00 9.22 99 LEU A C 1
ATOM 709 O O . LEU A 1 86 ? -16.460 17.732 9.682 1.00 8.97 99 LEU A O 1
ATOM 714 N N . HIS A 1 87 ? -15.039 18.082 11.392 1.00 9.04 100 HIS A N 1
ATOM 715 C CA . HIS A 1 87 ? -14.070 17.109 10.877 1.00 8.99 100 HIS A CA 1
ATOM 716 C C . HIS A 1 87 ? -14.630 15.703 10.917 1.00 8.69 100 HIS A C 1
ATOM 717 O O . HIS A 1 87 ? -15.357 15.363 11.846 1.00 10.04 100 HIS A O 1
ATOM 724 N N . HIS A 1 88 ? -14.280 14.915 9.916 1.00 8.53 101 HIS A N 1
ATOM 725 C CA . HIS A 1 88 ? -14.619 13.483 9.861 1.00 8.10 101 HIS A CA 1
ATOM 726 C C . HIS A 1 88 ? -16.117 13.272 9.708 1.00 8.86 101 HIS A C 1
ATOM 727 O O . HIS A 1 88 ? -16.685 12.385 10.322 1.00 8.93 101 HIS A O 1
ATOM 734 N N . ASP A 1 89 ? -16.741 14.074 8.862 1.00 7.94 102 ASP A N 1
ATOM 735 C CA . ASP A 1 89 ? -18.182 14.017 8.635 1.00 7.72 102 ASP A CA 1
ATOM 736 C C . ASP A 1 89 ? -18.502 12.915 7.642 1.00 7.96 102 ASP A C 1
ATOM 737 O O . ASP A 1 89 ? -18.746 13.152 6.445 1.00 10.10 102 ASP A O 1
ATOM 742 N N . ILE A 1 90 ? -18.483 11.688 8.141 1.00 7.56 103 ILE A N 1
ATOM 743 C CA . ILE A 1 90 ? -18.672 10.533 7.287 1.00 7.37 103 ILE A CA 1
ATOM 744 C C . ILE A 1 90 ? -19.271 9.407 8.110 1.00 6.70 103 ILE A C 1
ATOM 745 O O . ILE A 1 90 ? -18.964 9.268 9.294 1.00 7.28 103 ILE A O 1
ATOM 750 N N . MET A 1 91 ? -20.168 8.616 7.503 1.00 6.65 104 MET A N 1
ATOM 751 C CA . MET A 1 91 ? -20.926 7.565 8.199 1.00 6.68 104 MET A CA 1
ATOM 752 C C . MET A 1 91 ? -21.273 6.476 7.203 1.00 7.62 104 MET A C 1
ATOM 753 O O . MET A 1 91 ? -21.592 6.751 6.034 1.00 8.48 104 MET A O 1
ATOM 758 N N . LEU A 1 92 ? -21.240 5.242 7.680 1.00 6.90 105 LEU A N 1
ATOM 759 C CA . LEU A 1 92 ? -21.719 4.082 6.919 1.00 7.17 105 LEU A CA 1
ATOM 760 C C . LEU A 1 92 ? -23.036 3.606 7.508 1.00 7.42 105 LEU A C 1
ATOM 761 O O . LEU A 1 92 ? -23.164 3.518 8.747 1.00 9.29 105 LEU A O 1
ATOM 766 N N . LEU A 1 93 ? -24.003 3.331 6.646 1.00 7.86 106 LEU A N 1
ATOM 767 C CA . LEU A 1 93 ? -25.283 2.736 7.062 1.00 7.40 106 LEU A CA 1
ATOM 768 C C . LEU A 1 93 ? -25.291 1.287 6.582 1.00 7.23 106 LEU A C 1
ATOM 769 O O . LEU A 1 93 ? -25.156 1.026 5.390 1.00 8.99 106 LEU A O 1
ATOM 774 N N . LYS A 1 94 ? -25.486 0.360 7.513 1.00 7.25 107 LYS A N 1
ATOM 775 C CA . LYS A 1 94 ? -25.622 -1.041 7.142 1.00 7.67 107 LYS A CA 1
ATOM 776 C C . LYS A 1 94 ? -27.116 -1.299 6.962 1.00 8.22 107 LYS A C 1
ATOM 777 O O . LYS A 1 94 ? -27.934 -1.024 7.843 1.00 7.58 107 LYS A O 1
ATOM 783 N N . LEU A 1 95 ? -27.453 -1.855 5.803 1.00 7.44 108 LEU A N 1
ATOM 784 C CA . LEU A 1 95 ? -28.839 -2.211 5.504 1.00 8.43 108 LEU A CA 1
ATOM 785 C C . LEU A 1 95 ? -29.196 -3.590 6.042 1.00 8.73 108 LEU A C 1
ATOM 786 O O . LEU A 1 95 ? -28.345 -4.488 6.085 1.00 9.83 108 LEU A O 1
ATOM 791 N N A LYS A 1 96 ? -30.452 -3.758 6.458 0.50 9.56 109 LYS A N 1
ATOM 792 N N B LYS A 1 96 ? -30.451 -3.754 6.438 0.50 9.29 109 LYS A N 1
ATOM 793 C CA A LYS A 1 96 ? -30.909 -5.045 6.985 0.50 11.11 109 LYS A CA 1
ATOM 794 C CA B LYS A 1 96 ? -30.915 -5.018 6.984 0.50 10.48 109 LYS A CA 1
ATOM 795 C C A LYS A 1 96 ? -30.711 -6.158 5.974 0.50 11.38 109 LYS A C 1
ATOM 796 C C B LYS A 1 96 ? -30.801 -6.171 5.992 0.50 11.06 109 LYS A C 1
ATOM 797 O O A LYS A 1 96 ? -30.237 -7.247 6.326 0.50 12.58 109 LYS A O 1
ATOM 798 O O B LYS A 1 96 ? -30.472 -7.302 6.370 0.50 12.27 109 LYS A O 1
ATOM 809 N N . GLU A 1 97 ? -31.084 -5.874 4.728 1.00 11.57 110 GLU A N 1
ATOM 810 C CA . GLU A 1 97 ? -30.966 -6.839 3.642 1.00 12.47 110 GLU A CA 1
ATOM 811 C C . GLU A 1 97 ? -30.117 -6.247 2.524 1.00 11.71 110 GLU A C 1
ATOM 812 O O . GLU A 1 97 ? -29.895 -5.038 2.475 1.00 12.77 110 GLU A O 1
ATOM 818 N N . LYS A 1 98 ? -29.618 -7.097 1.648 1.00 11.12 111 LYS A N 1
ATOM 819 C CA . LYS A 1 98 ? -28.916 -6.603 0.477 1.00 10.66 111 LYS A CA 1
ATOM 820 C C . LYS A 1 98 ? -29.920 -6.074 -0.542 1.00 10.08 111 LYS A C 1
ATOM 821 O O . LYS A 1 98 ? -30.973 -6.685 -0.775 1.00 11.41 111 LYS A O 1
ATOM 827 N N . ALA A 1 99 ? -29.638 -4.895 -1.099 1.00 8.96 112 ALA A N 1
ATOM 828 C CA . ALA A 1 99 ? -30.432 -4.339 -2.198 1.00 8.95 112 ALA A CA 1
ATOM 829 C C . ALA A 1 99 ? -30.497 -5.296 -3.394 1.00 8.57 112 ALA A C 1
ATOM 830 O O . ALA A 1 99 ? -29.561 -6.072 -3.637 1.00 9.09 112 ALA A O 1
ATOM 832 N N . SER A 1 100 ? -31.600 -5.256 -4.139 1.00 8.80 113 SER A N 1
ATOM 833 C CA . SER A 1 100 ? -31.666 -5.969 -5.409 1.00 8.87 113 SER A CA 1
ATOM 834 C C . SER A 1 100 ? -30.932 -5.116 -6.435 1.00 8.38 113 SER A C 1
ATOM 835 O O . SER A 1 100 ? -31.046 -3.868 -6.448 1.00 8.96 113 SER A O 1
ATOM 838 N N . LEU A 1 101 ? -30.132 -5.774 -7.271 1.00 8.33 114 LEU A N 1
ATOM 839 C CA . LEU A 1 101 ? -29.548 -5.122 -8.421 1.00 8.38 114 LEU A CA 1
ATOM 840 C C . LEU A 1 101 ? -30.554 -5.079 -9.573 1.00 7.78 114 LEU A C 1
ATOM 841 O O . LEU A 1 101 ? -31.107 -6.101 -9.988 1.00 9.47 114 LEU A O 1
ATOM 846 N N . THR A 1 102 ? -30.790 -3.879 -10.077 1.00 7.85 115 THR A N 1
ATOM 847 C CA . THR A 1 102 ? -31.707 -3.672 -11.175 1.00 8.38 115 THR A CA 1
ATOM 848 C C . THR A 1 102 ? -31.055 -2.628 -12.083 1.00 9.47 115 THR A C 1
ATOM 849 O O . THR A 1 102 ? -29.998 -2.075 -11.778 1.00 10.24 115 THR A O 1
ATOM 853 N N . LEU A 1 103 ? -31.686 -2.295 -13.189 1.00 9.66 116 LEU A N 1
ATOM 854 C CA . LEU A 1 103 ? -31.160 -1.194 -13.990 1.00 10.57 116 LEU A CA 1
ATOM 855 C C . LEU A 1 103 ? -31.099 0.086 -13.151 1.00 10.22 116 LEU A C 1
ATOM 856 O O . LEU A 1 103 ? -30.136 0.845 -13.252 1.00 11.14 116 LEU A O 1
ATOM 861 N N . ALA A 1 104 ? -32.117 0.311 -12.319 1.00 9.87 117 ALA A N 1
ATOM 862 C CA . ALA A 1 104 ? -32.224 1.528 -11.501 1.00 9.28 117 ALA A CA 1
ATOM 863 C C . ALA A 1 104 ? -31.421 1.548 -10.191 1.00 9.21 117 ALA A C 1
ATOM 864 O O . ALA A 1 104 ? -31.327 2.609 -9.561 1.00 8.30 117 ALA A O 1
ATOM 866 N N . VAL A 1 105 ? -30.888 0.397 -9.762 1.00 7.84 118 VAL A N 1
ATOM 867 C CA . VAL A 1 105 ? -30.211 0.288 -8.456 1.00 8.76 118 VAL A CA 1
ATOM 868 C C . VAL A 1 105 ? -28.939 -0.524 -8.641 1.00 9.37 118 VAL A C 1
ATOM 869 O O . VAL A 1 105 ? -29.000 -1.688 -9.080 1.00 8.95 118 VAL A O 1
ATOM 873 N N . GLY A 1 106 ? -27.799 0.081 -8.305 1.00 9.04 119 GLY A N 1
ATOM 874 C CA . GLY A 1 106 ? -26.526 -0.635 -8.350 1.00 9.41 119 GLY A CA 1
ATOM 875 C C . GLY A 1 106 ? -25.520 0.097 -7.478 1.00 9.24 119 GLY A C 1
ATOM 876 O O . GLY A 1 106 ? -25.771 1.221 -7.024 1.00 9.67 119 GLY A O 1
ATOM 877 N N . THR A 1 107 ? -24.386 -0.549 -7.203 1.00 9.45 120 THR A N 1
ATOM 878 C CA . THR A 1 107 ? -23.385 0.014 -6.289 1.00 9.80 120 THR A CA 1
ATOM 879 C C . THR A 1 107 ? -22.391 0.899 -7.043 1.00 9.37 120 THR A C 1
ATOM 880 O O . THR A 1 107 ? -22.238 0.775 -8.296 1.00 9.97 120 THR A O 1
ATOM 884 N N . LEU A 1 108 ? -21.750 1.797 -6.282 1.00 11.17 121 LEU A N 1
ATOM 885 C CA . LEU A 1 108 ? -20.598 2.591 -6.734 1.00 12.27 121 LEU A CA 1
ATOM 886 C C . LEU A 1 108 ? -19.424 2.510 -5.725 1.00 12.87 121 LEU A C 1
ATOM 887 O O . LEU A 1 108 ? -19.245 3.401 -4.883 1.00 14.40 121 LEU A O 1
ATOM 892 N N . PRO A 1 109 ? -18.615 1.464 -5.820 1.00 15.31 122 PRO A N 1
ATOM 893 C CA . PRO A 1 109 ? -17.377 1.449 -5.043 1.00 16.32 122 PRO A CA 1
ATOM 8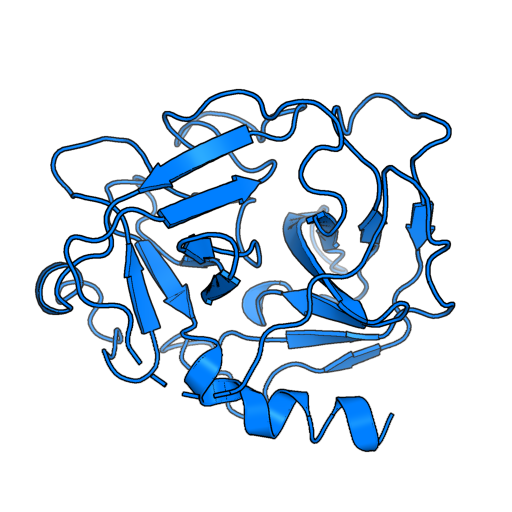94 C C . PRO A 1 109 ? -16.386 2.482 -5.591 1.00 17.54 122 PRO A C 1
ATOM 895 O O . PRO A 1 109 ? -16.535 2.953 -6.734 1.00 17.62 122 PRO A O 1
ATOM 899 N N . PHE A 1 110 ? -15.402 2.853 -4.774 1.00 17.43 123 PHE A N 1
ATOM 900 C CA . PHE A 1 110 ? -14.334 3.742 -5.240 1.00 18.20 123 PHE A CA 1
ATOM 901 C C . PHE A 1 110 ? -12.982 3.191 -4.798 1.00 19.02 123 PHE A C 1
ATOM 902 O O . PHE A 1 110 ? -12.881 2.571 -3.743 1.00 18.20 123 PHE A O 1
ATOM 910 N N . PRO A 1 111 ? -11.959 3.360 -5.646 1.00 20.17 124 PRO A N 1
ATOM 911 C CA . PRO A 1 111 ? -10.675 2.713 -5.390 1.00 21.12 124 PRO A CA 1
ATOM 912 C C . PRO A 1 111 ? -9.719 3.540 -4.534 1.00 22.30 124 PRO A C 1
ATOM 913 O O . PRO A 1 111 ? -10.022 4.690 -4.162 1.00 21.91 124 PRO A O 1
ATOM 917 N N . SER A 1 112 ? -8.572 2.937 -4.220 1.00 23.67 125 SER A N 1
ATOM 918 C CA . SER A 1 112 ? -7.438 3.655 -3.671 1.00 25.14 125 SER A CA 1
ATOM 919 C C . SER A 1 112 ? -6.882 4.571 -4.761 1.00 25.00 125 SER A C 1
ATOM 920 O O . SER A 1 112 ? -6.357 5.641 -4.467 1.00 26.18 125 SER A O 1
ATOM 923 N N . PHE A 1 116 ? -4.507 13.295 -5.416 1.00 19.48 129 PHE A N 1
ATOM 924 C CA . PHE A 1 116 ? -5.658 14.194 -5.362 1.00 18.95 129 PHE A CA 1
ATOM 925 C C . PHE A 1 116 ? -6.004 14.579 -6.787 1.00 18.82 129 PHE A C 1
ATOM 926 O O . PHE A 1 116 ? -5.107 14.808 -7.609 1.00 20.08 129 PHE A O 1
ATOM 934 N N . VAL A 1 117 ? -7.293 14.685 -7.095 0.50 16.63 130 VAL A N 1
ATOM 935 C CA . VAL A 1 117 ? -7.696 15.300 -8.361 0.50 15.03 130 VAL A CA 1
ATOM 936 C C . VAL A 1 117 ? -7.308 16.784 -8.285 0.50 14.78 130 VAL A C 1
ATOM 937 O O . VAL A 1 117 ? -7.598 17.440 -7.289 0.50 14.39 130 VAL A O 1
ATOM 941 N N . PRO A 1 118 ? -6.628 17.305 -9.322 0.50 14.90 131 PRO A N 1
ATOM 942 C CA . PRO A 1 118 ? -6.173 18.696 -9.244 0.50 15.09 131 PRO 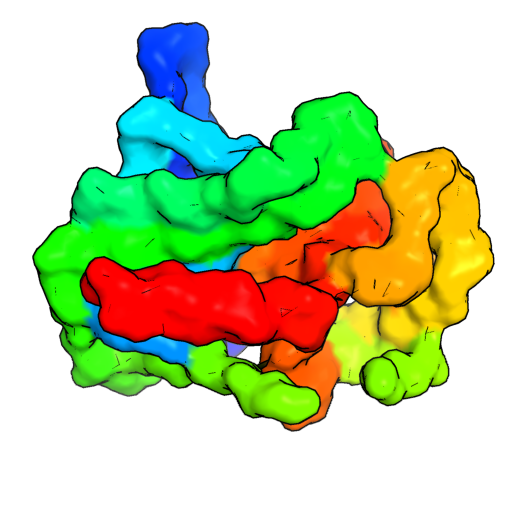A CA 1
ATOM 943 C C . PRO A 1 118 ? -7.309 19.720 -9.339 0.50 15.97 131 PRO A C 1
ATOM 944 O O . PRO A 1 118 ? -8.321 19.450 -9.982 0.50 14.96 131 PRO A O 1
ATOM 948 N N . PRO A 1 119 ? -7.139 20.895 -8.699 1.00 17.80 132 PRO A N 1
ATOM 949 C CA . PRO A 1 119 ? -8.116 21.959 -8.823 1.00 18.30 132 PRO A CA 1
ATOM 950 C C . PRO A 1 119 ? -8.268 22.433 -10.264 1.00 18.75 132 PRO A C 1
ATOM 951 O O . PRO A 1 119 ? -7.328 22.357 -11.076 1.00 19.37 132 PRO A O 1
ATOM 955 N N . GLY A 1 120 ? -9.447 22.914 -10.591 1.00 17.43 133 GLY A N 1
ATOM 956 C CA . GLY A 1 120 ? -9.705 23.360 -11.933 1.00 17.06 133 GLY A CA 1
ATOM 957 C C . GLY A 1 120 ? -10.525 22.315 -12.645 1.00 16.55 133 GLY A C 1
ATOM 958 O O . GLY A 1 120 ? -11.232 22.632 -13.605 1.00 18.66 133 GLY A O 1
ATOM 959 N N . ARG A 1 121 ? -10.464 21.066 -12.173 1.00 16.26 134 ARG A N 1
ATOM 960 C CA . ARG A 1 121 ? -11.274 20.029 -12.792 1.00 15.62 134 ARG A CA 1
ATOM 961 C C . ARG A 1 121 ? -12.729 20.259 -12.438 1.00 14.76 134 ARG A C 1
ATOM 962 O O . ARG A 1 121 ? -13.057 20.820 -11.386 1.00 15.10 134 ARG A O 1
ATOM 970 N N . MET A 1 122 ? -13.587 19.826 -13.343 1.00 13.96 135 MET A N 1
ATOM 971 C CA . MET A 1 122 ? -15.013 19.917 -13.161 1.00 14.14 135 MET A CA 1
ATOM 972 C C . MET A 1 122 ? -15.514 18.556 -12.690 1.00 13.63 135 MET A C 1
ATOM 973 O O . MET A 1 122 ? -15.070 17.513 -13.172 1.00 15.16 135 MET A O 1
ATOM 978 N N . CYS A 1 123 ? -16.450 18.573 -11.748 1.00 12.22 136 CYS A N 1
ATOM 979 C CA . CYS A 1 123 ? -16.982 17.355 -11.121 1.00 11.57 136 CYS A CA 1
ATOM 980 C C . CYS 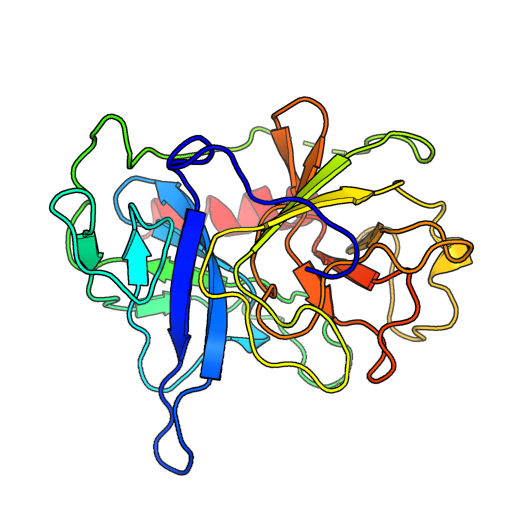A 1 123 ? -18.495 17.528 -11.061 1.00 11.21 136 CYS A C 1
ATOM 981 O O . CYS A 1 123 ? -18.991 18.619 -11.318 1.00 12.47 136 CYS A O 1
ATOM 984 N N . ARG A 1 124 ? -19.219 16.459 -10.745 1.00 10.33 137 ARG A N 1
ATOM 985 C CA . ARG A 1 124 ? -20.690 16.492 -10.721 1.00 9.52 137 ARG A CA 1
ATOM 986 C C . ARG A 1 124 ? -21.202 15.980 -9.390 1.00 8.76 137 ARG A C 1
ATOM 987 O O . ARG A 1 124 ? -20.672 15.004 -8.843 1.00 9.13 137 ARG A O 1
ATOM 995 N N . VAL A 1 125 ? -22.242 16.632 -8.886 1.00 7.84 138 VAL A N 1
ATOM 996 C CA . VAL A 1 125 ? -22.896 16.187 -7.668 1.00 8.03 138 VAL A CA 1
ATOM 997 C C . VAL A 1 125 ? -24.395 16.183 -7.925 1.00 8.00 138 VAL A C 1
ATOM 998 O O . VAL A 1 125 ? -24.924 17.020 -8.663 1.00 8.74 138 VAL A O 1
ATOM 1002 N N . ALA A 1 126 ? -25.083 15.243 -7.280 1.00 7.99 139 ALA A N 1
ATOM 1003 C CA . ALA A 1 126 ? -26.523 15.058 -7.469 1.00 8.45 139 ALA A CA 1
ATOM 1004 C C . ALA A 1 126 ? -27.236 15.011 -6.107 1.00 7.07 139 ALA A C 1
ATOM 1005 O O . ALA A 1 126 ? -26.624 14.651 -5.081 1.00 8.38 139 ALA A O 1
ATOM 1007 N N . GLY A 1 127 ? -28.523 15.330 -6.115 1.00 7.23 140 GLY A N 1
ATOM 1008 C CA . GLY A 1 127 ? -29.292 15.297 -4.866 1.00 7.05 140 GLY A CA 1
ATOM 1009 C C . GLY A 1 127 ? -30.709 15.787 -5.049 1.00 7.30 140 GLY A C 1
ATOM 1010 O O . GLY A 1 127 ? -31.084 16.385 -6.065 1.00 7.16 140 GLY A O 1
ATOM 1011 N N . TRP A 1 128 ? -31.493 15.574 -4.012 1.00 7.03 141 TRP A N 1
ATOM 1012 C CA . TRP A 1 128 ? -32.886 15.995 -3.958 1.00 7.41 141 TRP A CA 1
ATOM 1013 C C . TRP A 1 128 ? -33.024 17.198 -3.021 1.00 7.39 141 TRP A C 1
ATOM 1014 O O . TRP A 1 128 ? -34.124 17.521 -2.568 1.00 7.89 141 TRP A O 1
ATOM 1025 N N . GLY A 1 129 ? -31.927 17.880 -2.702 1.00 7.48 142 GLY A N 1
ATOM 1026 C CA . GLY A 1 129 ? -31.952 18.973 -1.738 1.00 8.17 142 GLY A CA 1
ATOM 1027 C C . GLY A 1 129 ? -32.576 20.235 -2.276 1.00 7.55 142 GLY A C 1
ATOM 1028 O O . GLY A 1 129 ? -33.064 20.304 -3.409 1.00 8.09 142 GLY A O 1
ATOM 1029 N N . ARG A 1 130 ? -32.551 21.259 -1.420 1.00 7.04 143 ARG A N 1
ATOM 1030 C CA . ARG A 1 130 ? -33.170 22.552 -1.746 1.00 8.19 143 ARG A CA 1
ATOM 1031 C C . ARG A 1 130 ? -32.532 23.170 -2.983 1.00 9.01 143 ARG A C 1
ATOM 1032 O O . ARG A 1 130 ? -31.320 23.024 -3.213 1.00 9.05 143 ARG A O 1
ATOM 1040 N N . THR A 1 131 ? -33.360 23.847 -3.780 1.00 10.02 144 THR A N 1
ATOM 1041 C CA . THR A 1 131 ? -32.923 24.487 -5.015 1.00 11.12 144 THR A CA 1
ATOM 1042 C C . THR A 1 131 ? -32.724 25.987 -4.828 1.00 10.83 144 THR A C 1
ATOM 1043 O O . THR A 1 131 ? -32.450 26.709 -5.795 1.00 11.26 144 THR A O 1
ATOM 1047 N N . GLY A 1 132 ? -32.824 26.443 -3.586 1.00 10.93 145 GLY A N 1
ATOM 1048 C CA . GLY A 1 132 ? -32.590 27.828 -3.205 1.00 12.15 145 GLY A CA 1
ATOM 1049 C C . GLY A 1 132 ? -32.727 27.935 -1.706 1.00 11.79 145 GLY A C 1
ATOM 1050 O O . GLY A 1 132 ? -33.262 27.043 -1.074 1.00 12.42 145 GLY A O 1
ATOM 1051 N N . VAL A 1 133 ? -32.253 29.046 -1.136 1.00 12.31 146 VAL A N 1
ATOM 1052 C CA . VAL A 1 133 ? -32.351 29.305 0.297 1.00 14.13 146 VAL A CA 1
ATOM 1053 C C . VAL A 1 133 ? -33.820 29.206 0.729 1.00 15.53 146 VAL A C 1
ATOM 1054 O O . VAL A 1 133 ? -34.129 28.597 1.762 1.00 17.04 146 VAL A O 1
ATOM 1058 N N . LEU A 1 134 ? -34.709 29.776 -0.070 1.00 16.98 147 LEU A N 1
ATOM 1059 C CA . LEU A 1 134 ? -36.102 29.870 0.337 1.00 18.58 147 LEU A CA 1
ATOM 1060 C C . LEU A 1 134 ? -36.991 28.820 -0.338 1.00 18.34 147 LEU A C 1
ATOM 1061 O O . LEU A 1 134 ? -38.201 29.025 -0.468 1.00 19.82 147 LEU A O 1
ATOM 1066 N N . LYS A 1 135 ? -36.409 27.689 -0.727 1.00 16.45 148 LYS A N 1
ATOM 1067 C CA . LYS A 1 135 ? -37.120 26.722 -1.553 1.00 15.51 148 LYS A CA 1
ATOM 1068 C C . LYS A 1 135 ? -37.071 25.349 -0.915 1.00 13.77 148 LYS A C 1
ATOM 1069 O O . LYS A 1 135 ? -36.094 25.015 -0.242 1.00 13.62 148 LYS A O 1
ATOM 1075 N N . PRO A 1 136 ? -38.102 24.538 -1.121 1.00 12.41 150 PRO A N 1
ATOM 1076 C CA . PRO A 1 136 ? -38.045 23.167 -0.626 1.00 12.03 150 PRO A CA 1
ATOM 1077 C C . PRO A 1 136 ? -37.128 22.305 -1.505 1.00 10.50 150 PRO A C 1
ATOM 1078 O O . PRO A 1 136 ? -36.687 22.703 -2.593 1.00 10.50 150 PRO A O 1
ATOM 1082 N N . GLY A 1 137 ? -36.880 21.102 -1.016 1.00 10.40 151 GLY A N 1
ATOM 1083 C CA . GLY A 1 137 ? -36.157 20.106 -1.774 1.00 9.73 151 GLY A CA 1
ATOM 1084 C C . GLY A 1 137 ? -36.839 19.805 -3.075 1.00 9.83 151 GLY A C 1
ATOM 1085 O O . GLY A 1 137 ? -38.060 19.953 -3.216 1.00 11.83 151 GLY A O 1
ATOM 1086 N N . SER A 1 138 ? -36.034 19.464 -4.058 1.00 9.98 152 SER A N 1
ATOM 1087 C CA . SER A 1 138 ? -36.571 19.122 -5.357 1.00 10.05 152 SER A CA 1
ATOM 1088 C C . SER A 1 138 ? -37.282 17.776 -5.320 1.00 9.72 152 SER A C 1
ATOM 1089 O O . SER A 1 138 ? -36.760 16.808 -4.746 1.00 10.47 152 SER A O 1
ATOM 1092 N N . ASP A 1 139 ? -38.445 17.683 -5.971 1.00 9.68 153 ASP A N 1
ATOM 1093 C CA . ASP A 1 139 ? -39.092 16.356 -6.099 1.00 9.13 153 ASP A CA 1
ATOM 1094 C C . ASP A 1 139 ? -38.279 15.388 -6.975 1.00 9.85 153 ASP A C 1
ATOM 1095 O O . ASP A 1 139 ? -38.283 14.184 -6.739 1.00 9.47 153 ASP A O 1
ATOM 1100 N N . THR A 1 140 ? -37.584 15.924 -7.981 1.00 8.66 154 THR A N 1
ATOM 1101 C CA . THR A 1 140 ? -36.789 15.093 -8.879 1.00 9.54 154 THR A CA 1
ATOM 1102 C C . THR A 1 140 ? -35.292 15.190 -8.547 1.00 8.41 154 THR A C 1
ATOM 1103 O O . THR A 1 140 ? -34.799 16.236 -8.070 1.00 8.76 154 THR A O 1
ATOM 1107 N N . LEU A 1 141 ? -34.548 14.133 -8.817 1.00 7.34 155 LEU A N 1
ATOM 1108 C CA . LEU A 1 141 ? -33.113 14.161 -8.648 1.00 8.11 155 LEU A CA 1
ATOM 1109 C C . LEU A 1 141 ? -32.532 15.218 -9.570 1.00 8.54 155 LEU A C 1
ATOM 1110 O O . LEU A 1 141 ? -32.808 15.213 -10.781 1.00 8.90 155 LEU A O 1
ATOM 1115 N N . GLN A 1 142 ? -31.707 16.096 -9.006 1.00 8.08 156 GLN A N 1
ATOM 1116 C CA . GLN A 1 142 ? -31.027 17.183 -9.739 1.00 8.00 156 GLN A CA 1
ATOM 1117 C C . GLN A 1 142 ? -29.533 16.917 -9.698 1.00 8.10 156 GLN A C 1
ATOM 1118 O O . GLN A 1 142 ? -29.034 16.234 -8.820 1.00 8.32 156 GLN A O 1
ATOM 1124 N N . GLU A 1 143 ? -28.800 17.489 -10.647 1.00 8.22 157 GLU A N 1
ATOM 1125 C CA . GLU A 1 143 ? -27.349 17.405 -10.617 1.00 8.97 157 GLU A CA 1
ATOM 1126 C C . GLU A 1 143 ? -26.763 18.684 -11.185 1.00 8.48 157 GLU A C 1
ATOM 1127 O O . GLU A 1 143 ? -27.417 19.443 -11.915 1.00 9.46 157 GLU A O 1
ATOM 1133 N N . VAL A 1 144 ? -25.504 18.925 -10.824 1.00 8.45 158 VAL A N 1
ATOM 1134 C CA . VAL A 1 144 ? -24.829 20.161 -11.225 1.00 9.39 158 VAL A CA 1
ATOM 1135 C C . VAL A 1 144 ? -23.348 19.874 -11.407 1.00 9.49 158 VAL A C 1
ATOM 1136 O O . VAL A 1 144 ? -22.765 19.080 -10.685 1.00 9.37 158 VAL A O 1
ATOM 1140 N N . LYS A 1 145 ? -22.747 20.537 -12.396 1.00 9.25 159 LYS A N 1
ATOM 1141 C CA . LYS A 1 145 ? -21.311 20.476 -12.630 1.00 10.34 159 LYS A CA 1
ATOM 1142 C C . LYS A 1 145 ? -20.663 21.629 -11.868 1.00 10.83 159 LYS A C 1
ATOM 1143 O O . LYS A 1 145 ? -21.067 22.785 -12.029 1.00 11.98 159 LYS A O 1
ATOM 1149 N N . LEU A 1 146 ? -19.682 21.299 -11.033 1.00 9.78 160 LEU A N 1
ATOM 1150 C CA . LEU A 1 146 ? -19.035 22.286 -10.161 1.00 10.26 160 LEU A CA 1
ATOM 1151 C C . LEU A 1 146 ? -17.538 22.238 -10.342 1.00 9.64 160 LEU A C 1
ATOM 1152 O O . LEU A 1 146 ? -16.968 21.166 -10.601 1.00 10.14 160 LEU A O 1
ATOM 1157 N N . ARG A 1 147 ? -16.873 23.366 -10.120 1.00 9.64 161 ARG A N 1
ATOM 1158 C CA . ARG A 1 147 ? -15.419 23.408 -10.171 1.00 8.90 161 ARG A CA 1
ATOM 1159 C C . ARG A 1 147 ? -14.774 23.026 -8.840 1.00 8.77 161 ARG A C 1
ATOM 1160 O O . ARG A 1 147 ? -15.135 23.558 -7.778 1.00 9.09 161 ARG A O 1
ATOM 1168 N N A LEU A 1 148 ? -13.830 22.087 -8.889 0.50 9.43 162 LEU A N 1
ATOM 1169 N N B LEU A 1 148 ? -13.802 22.126 -8.908 0.50 8.93 162 LEU A N 1
ATOM 1170 C CA A LEU A 1 148 ? -12.955 21.838 -7.752 0.50 10.24 162 LEU A CA 1
ATOM 1171 C CA B LEU A 1 148 ? -12.970 21.793 -7.770 0.50 9.17 162 LEU A CA 1
ATOM 1172 C C A LEU A 1 148 ? -12.092 23.067 -7.589 0.50 9.53 162 LEU A C 1
ATOM 1173 C C B LEU A 1 148 ? -11.950 22.926 -7.527 0.50 9.11 162 LEU A C 1
ATOM 1174 O O A LEU A 1 148 ? -11.476 23.533 -8.562 0.50 8.27 162 LEU A O 1
ATOM 1175 O O B LEU A 1 148 ? -11.093 23.190 -8.374 0.50 7.91 162 LEU A O 1
ATOM 1184 N N . MET A 1 149 ? -12.020 23.567 -6.358 1.00 9.10 163 MET A N 1
ATOM 1185 C CA . MET A 1 149 ? -11.270 24.766 -6.061 1.00 9.31 163 MET A CA 1
ATOM 1186 C C . MET A 1 149 ? -9.979 24.523 -5.297 1.00 9.58 163 MET A C 1
ATOM 1187 O O . MET A 1 149 ? -9.866 23.563 -4.516 1.00 9.54 163 MET A O 1
ATOM 1192 N N . ASP A 1 150 ? -9.014 25.419 -5.493 1.00 10.37 164 ASP A N 1
ATOM 1193 C CA . ASP A 1 150 ? -7.880 25.498 -4.581 1.00 10.75 164 ASP A CA 1
ATOM 1194 C C . ASP A 1 150 ? -8.392 25.711 -3.153 1.00 10.09 164 ASP A C 1
ATOM 1195 O O . ASP A 1 150 ? -9.402 26.373 -2.968 1.00 10.17 164 ASP A O 1
ATOM 1200 N N . PRO A 1 151 ? -7.700 25.111 -2.156 1.00 9.00 165 PRO A N 1
ATOM 1201 C CA . PRO A 1 151 ? -8.181 25.125 -0.781 1.00 9.77 165 PRO A CA 1
ATOM 1202 C C . PRO A 1 151 ? -8.321 26.549 -0.218 1.00 9.36 165 PRO A C 1
ATOM 1203 O O . PRO A 1 151 ? -9.201 26.783 0.615 1.00 9.86 165 PRO A O 1
ATOM 1207 N N . GLN A 1 152 ? -7.531 27.521 -0.689 1.00 9.92 166 GLN A N 1
ATOM 1208 C CA . GLN A 1 152 ? -7.690 28.900 -0.205 1.00 9.91 166 GLN A CA 1
ATOM 1209 C C . GLN A 1 152 ? -9.100 29.461 -0.460 1.00 9.60 166 GLN A C 1
ATOM 1210 O O . GLN A 1 152 ? -9.544 30.330 0.280 1.00 9.20 166 GLN A O 1
ATOM 1216 N N . ALA A 1 153 ? -9.824 28.914 -1.434 1.00 8.26 167 ALA A N 1
ATOM 1217 C CA . ALA A 1 153 ? -11.168 29.385 -1.706 1.00 8.12 167 ALA A CA 1
ATOM 1218 C C . ALA A 1 153 ? -12.129 29.077 -0.546 1.00 8.21 167 ALA A C 1
ATOM 1219 O O . ALA A 1 153 ? -13.197 29.674 -0.469 1.00 8.36 167 ALA A O 1
ATOM 1221 N N . CYS A 1 154 ? -11.766 28.096 0.289 1.00 7.72 168 CYS A N 1
ATOM 1222 C CA . CYS A 1 154 ? -12.568 27.703 1.463 1.00 7.10 168 CYS A CA 1
ATOM 1223 C C . CYS A 1 154 ? -11.968 28.149 2.800 1.00 7.26 168 CYS A C 1
ATOM 1224 O O . CYS A 1 154 ? -12.432 27.712 3.862 1.00 6.93 168 CYS A O 1
ATOM 1227 N N . SER A 1 155 ? -10.986 29.042 2.762 1.00 7.53 169 SER A N 1
ATOM 1228 C CA . SER A 1 155 ? -10.345 29.527 3.971 1.00 7.80 169 SER A CA 1
ATOM 1229 C C . SER A 1 155 ? -11.321 30.127 4.978 1.00 7.58 169 SER A C 1
ATOM 1230 O O . SER A 1 155 ? -11.103 30.012 6.183 1.00 7.58 169 SER A O 1
ATOM 1233 N N . HIS A 1 156 ? -12.367 30.771 4.489 1.00 6.42 172 HIS A N 1
ATOM 1234 C CA . HIS A 1 156 ? -13.328 31.433 5.374 1.00 7.49 172 HIS A CA 1
ATOM 1235 C C . HIS A 1 156 ? -14.130 30.444 6.232 1.00 7.45 172 HIS A C 1
ATOM 1236 O O . HIS A 1 156 ? -14.717 30.843 7.228 1.00 8.99 172 HIS A O 1
ATOM 1243 N N . PHE A 1 157 ? -14.151 29.163 5.850 1.00 6.73 173 PHE A N 1
ATOM 1244 C CA . PHE A 1 157 ? -14.619 28.113 6.747 1.00 6.70 173 PHE A CA 1
ATOM 1245 C C . PHE A 1 157 ? -13.417 27.827 7.634 1.00 7.10 173 PHE A C 1
ATOM 1246 O O . PHE A 1 157 ? -12.463 27.173 7.191 1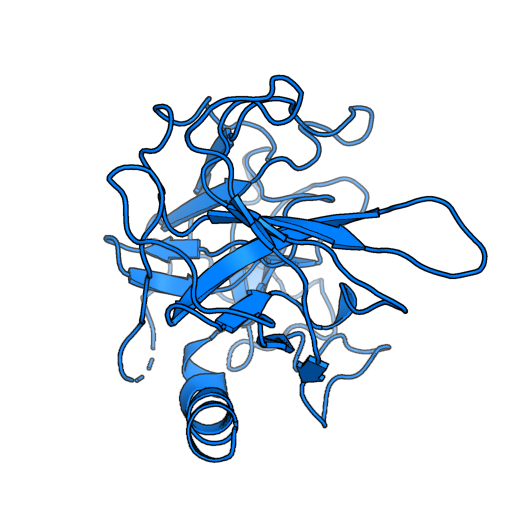.00 7.24 173 PHE A O 1
ATOM 1254 N N . ARG A 1 158 ? -13.410 28.350 8.866 1.00 7.85 174 ARG A N 1
ATOM 1255 C CA . ARG A 1 158 ? -12.179 28.375 9.644 1.00 8.48 174 ARG A CA 1
ATOM 1256 C C . ARG A 1 158 ? -11.679 27.001 10.023 1.00 9.15 174 ARG A C 1
ATOM 1257 O O . ARG A 1 158 ? -10.480 26.864 10.274 1.00 10.03 174 ARG A O 1
ATOM 1265 N N . ASP A 1 159 ? -12.574 26.003 10.085 1.00 7.89 175 ASP A N 1
ATOM 1266 C CA . ASP A 1 159 ? -12.167 24.631 10.367 1.00 9.22 175 ASP A CA 1
ATOM 1267 C C . ASP A 1 159 ? -12.004 23.760 9.114 1.00 8.40 175 ASP A C 1
ATOM 1268 O O . ASP A 1 159 ? -11.871 22.540 9.220 1.00 9.53 175 ASP A O 1
ATOM 1273 N N . PHE A 1 160 ? -12.069 24.358 7.930 1.00 7.80 176 PHE A N 1
ATOM 1274 C CA . PHE A 1 160 ? -11.766 23.601 6.706 1.00 8.31 176 PHE A CA 1
ATOM 1275 C C . PHE A 1 160 ? -10.305 23.142 6.739 1.00 7.90 176 PHE A C 1
ATOM 1276 O O . PHE A 1 160 ? -9.447 23.901 7.186 1.00 8.14 176 PHE A O 1
ATOM 1284 N N . ASP A 1 161 ? -10.036 21.947 6.215 1.00 7.68 177 ASP A N 1
ATOM 1285 C CA . ASP A 1 161 ? -8.682 21.484 6.029 1.00 9.08 177 ASP A CA 1
ATOM 1286 C C . ASP A 1 161 ? -8.523 20.753 4.712 1.00 8.74 177 ASP A C 1
ATOM 1287 O O . ASP A 1 161 ? -9.272 19.821 4.420 1.00 9.44 177 ASP A O 1
ATOM 1292 N N . HIS A 1 162 ? -7.513 21.151 3.959 1.00 9.01 178 HIS A N 1
ATOM 1293 C CA . HIS A 1 162 ? -7.260 20.627 2.623 1.00 9.68 178 HIS A CA 1
ATOM 1294 C C . HIS A 1 162 ? -7.048 19.128 2.567 1.00 9.30 178 HIS A C 1
ATOM 1295 O O . HIS A 1 162 ? -7.440 18.485 1.594 1.00 9.69 178 HIS A O 1
ATOM 1302 N N A ASN A 1 163 A -6.423 18.546 3.565 0.50 9.14 178 ASN A N 1
ATOM 1303 N N B ASN A 1 163 A -6.416 18.572 3.601 0.50 9.50 178 ASN A N 1
ATOM 1304 C CA A ASN A 1 163 A -6.173 17.122 3.449 0.50 9.58 178 ASN A CA 1
ATOM 1305 C CA B ASN A 1 163 A -6.108 17.132 3.661 0.50 10.42 178 ASN A CA 1
ATOM 1306 C C A ASN A 1 163 A -7.412 16.300 3.793 0.50 9.41 178 ASN A C 1
ATOM 1307 C C B ASN A 1 163 A -7.327 16.275 3.944 0.50 9.81 178 ASN A C 1
ATOM 1308 O O A ASN A 1 163 A -7.567 15.191 3.286 0.50 9.63 178 ASN A O 1
ATOM 1309 O O B ASN A 1 163 A -7.355 15.090 3.608 0.50 10.68 178 ASN A O 1
ATOM 1318 N N . LEU A 1 164 ? -8.328 16.886 4.569 1.00 8.95 179 LEU A N 1
ATOM 1319 C CA . LEU A 1 164 ? -9.563 16.196 4.999 1.00 8.02 179 LEU A CA 1
ATOM 1320 C C . LEU A 1 164 ? -10.745 16.427 4.078 1.00 6.85 179 LEU A C 1
ATOM 1321 O O . LEU A 1 164 ? -11.688 15.613 4.094 1.00 7.59 179 LEU A O 1
ATOM 1326 N N . GLN A 1 165 ? -10.707 17.513 3.304 1.00 7.24 180 GLN A N 1
ATOM 1327 C CA . GLN A 1 165 ? -11.898 18.048 2.649 1.00 6.86 180 GLN A CA 1
ATOM 1328 C C . GLN A 1 165 ? -11.576 18.594 1.285 1.00 7.20 180 GLN A C 1
ATOM 1329 O O . GLN A 1 165 ? -10.446 19.007 1.023 1.00 7.52 180 GLN A O 1
ATOM 1335 N N . LEU A 1 166 ? -12.586 18.587 0.421 1.00 7.46 181 LEU A N 1
ATOM 1336 C CA . LEU A 1 166 ? -12.545 19.259 -0.872 1.00 7.49 181 LEU A CA 1
ATOM 1337 C C . LEU A 1 166 ? -13.323 20.562 -0.769 1.00 6.93 181 LEU A C 1
ATOM 1338 O O . LEU A 1 166 ? -14.290 20.686 -0.019 1.00 7.79 181 LEU A O 1
ATOM 1343 N N . CYS A 1 167 ? -12.881 21.545 -1.553 1.00 7.09 182 CYS A N 1
ATOM 1344 C CA . CYS A 1 167 ? -13.526 22.836 -1.671 1.00 7.81 182 CYS A CA 1
ATOM 1345 C C . CYS A 1 167 ? -14.161 22.894 -3.055 1.00 7.30 182 CYS A C 1
ATOM 1346 O O . CYS A 1 167 ? -13.446 22.813 -4.065 1.00 7.97 182 CYS A O 1
ATOM 1349 N N . VAL A 1 168 ? -15.489 23.000 -3.111 1.00 7.46 183 VAL A N 1
ATOM 1350 C CA . VAL A 1 168 ? -16.221 22.714 -4.338 1.00 7.78 183 VAL A CA 1
ATOM 1351 C C . VAL A 1 168 ? -17.235 23.805 -4.697 1.00 7.53 183 VAL A C 1
ATOM 1352 O O . VAL A 1 168 ? -18.154 24.126 -3.910 1.00 7.52 183 VAL A O 1
ATOM 1356 N N . GLY A 1 169 ? -17.074 24.357 -5.912 1.00 7.43 184 GLY A N 1
ATOM 1357 C CA . GLY A 1 169 ? -18.009 25.339 -6.441 1.00 8.59 184 GLY A CA 1
ATOM 1358 C C . GLY A 1 169 ? -17.351 26.715 -6.571 1.00 7.86 184 GLY A C 1
ATOM 1359 O O . GLY A 1 169 ? -16.962 27.354 -5.585 1.00 8.53 184 GLY A O 1
ATOM 1360 N N . ASN A 1 170 ? -17.168 27.164 -7.818 1.00 8.24 185 ASN A N 1
ATOM 1361 C CA . ASN A 1 170 ? -16.670 28.506 -8.126 1.00 8.63 185 ASN A CA 1
ATOM 1362 C C . ASN A 1 170 ? -17.544 29.575 -7.434 1.00 8.25 185 ASN A C 1
ATOM 1363 O O . ASN A 1 170 ? -18.761 29.583 -7.632 1.00 8.69 185 ASN A O 1
ATOM 1368 N N . PRO A 1 171 ? -16.940 30.476 -6.617 1.00 8.09 186 PRO A N 1
ATOM 1369 C CA . PRO A 1 171 ? -17.745 31.497 -5.920 1.00 8.65 186 PRO A CA 1
ATOM 1370 C C . PRO A 1 171 ? -18.429 32.527 -6.836 1.00 9.53 186 PRO A C 1
ATOM 1371 O O . PRO A 1 171 ? -19.337 33.215 -6.407 1.00 10.98 186 PRO A O 1
ATOM 1375 N N . ARG A 1 172 A -18.002 32.572 -8.098 1.00 9.21 186 ARG A N 1
ATOM 1376 C CA . ARG A 1 172 A -18.613 33.421 -9.122 1.00 10.67 186 ARG A CA 1
ATOM 1377 C C . ARG A 1 172 A -20.026 33.010 -9.488 1.00 11.53 186 ARG A C 1
ATOM 1378 O O . ARG A 1 172 A -20.807 33.852 -9.975 1.00 11.92 186 ARG A O 1
ATOM 1386 N N . LYS A 1 173 B -20.364 31.734 -9.292 1.00 11.94 186 LYS A N 1
ATOM 1387 C CA . LYS A 1 173 B -21.687 31.211 -9.687 1.00 13.03 186 LYS A CA 1
ATOM 1388 C C . LYS A 1 173 B -22.592 30.929 -8.492 1.00 13.71 186 LYS A C 1
ATOM 1389 O O . LYS A 1 173 B -22.113 30.891 -7.376 1.00 14.83 186 LYS A O 1
ATOM 1395 N N . THR A 1 174 ? -23.883 30.686 -8.748 1.00 14.19 187 THR A N 1
ATOM 1396 C CA . THR A 1 174 ? -24.809 30.225 -7.700 1.00 15.43 187 THR A CA 1
ATOM 1397 C C . THR A 1 174 ? -24.813 28.702 -7.595 1.00 13.48 187 THR A C 1
ATOM 1398 O O . THR A 1 174 ? -25.326 28.141 -6.630 1.00 14.09 187 THR A O 1
ATOM 1402 N N . LYS A 1 175 ? -24.254 28.036 -8.594 1.00 12.72 188 LYS A N 1
ATOM 1403 C CA . LYS A 1 175 ? -24.269 26.572 -8.658 1.00 12.06 188 LYS A CA 1
ATOM 1404 C C . LYS A 1 175 ? -23.649 25.996 -7.398 1.00 11.04 188 LYS A C 1
ATOM 1405 O O . LYS A 1 175 ? -22.517 26.347 -7.031 1.00 11.38 188 LYS A O 1
ATOM 1411 N N . SER A 1 176 ? -24.357 25.083 -6.739 1.00 10.03 189 SER A N 1
ATOM 1412 C CA . SER A 1 176 ? -23.830 24.495 -5.498 1.00 10.04 189 SER A CA 1
ATOM 1413 C C . SER A 1 176 ? -24.646 23.323 -5.006 1.00 9.86 189 SER A C 1
ATOM 1414 O O . SER A 1 176 ? -25.865 23.267 -5.251 1.00 9.99 189 SER A O 1
ATOM 1417 N N . ALA A 1 177 ? -24.000 22.437 -4.253 1.00 9.64 190 ALA A N 1
ATOM 1418 C CA . ALA A 1 177 ? -24.773 21.547 -3.359 1.00 9.93 190 ALA A CA 1
ATOM 1419 C C . ALA A 1 177 ? -25.349 22.392 -2.220 1.00 9.98 190 ALA A C 1
ATOM 1420 O O . ALA A 1 177 ? -24.796 23.461 -1.864 1.00 10.06 190 ALA A O 1
ATOM 1422 N N . PHE A 1 178 ? -26.483 21.968 -1.665 1.00 9.99 191 PHE A N 1
ATOM 1423 C CA . PHE A 1 178 ? -27.074 22.721 -0.567 1.00 9.54 191 PHE A CA 1
ATOM 1424 C C . PHE A 1 178 ? -27.796 21.804 0.421 1.00 9.13 191 PHE A C 1
ATOM 1425 O O . PHE A 1 178 ? -27.680 20.568 0.354 1.00 9.03 191 PHE A O 1
ATOM 1433 N N . LYS A 1 179 ? -28.496 22.405 1.374 1.00 8.96 192 LYS A N 1
ATOM 1434 C CA . LYS A 1 179 ? -29.227 21.654 2.404 1.00 9.12 192 LYS A CA 1
ATOM 1435 C C . LYS A 1 179 ? -30.143 20.613 1.765 1.00 9.07 192 LYS A C 1
ATOM 1436 O O . LYS A 1 179 ? -30.862 20.931 0.816 1.00 10.62 192 LYS A O 1
ATOM 1442 N N . GLY A 1 180 ? -30.120 19.387 2.276 1.00 9.04 193 GLY A N 1
ATOM 1443 C CA . GLY A 1 180 ? -30.841 18.247 1.684 1.00 9.00 193 GLY A CA 1
ATOM 1444 C C . GLY A 1 180 ? -29.977 17.395 0.768 1.00 8.32 193 GLY A C 1
ATOM 1445 O O . GLY A 1 180 ? -30.346 16.273 0.442 1.00 9.48 193 GLY A O 1
ATOM 1446 N N . ASP A 1 181 ? -28.829 17.935 0.347 1.00 8.13 194 ASP A N 1
ATOM 1447 C CA . ASP A 1 181 ? -27.868 17.186 -0.494 1.00 8.28 194 ASP A CA 1
ATOM 1448 C C . ASP A 1 181 ? -26.744 16.514 0.299 1.00 7.56 194 ASP A C 1
ATOM 1449 O O . ASP A 1 181 ? -25.923 15.828 -0.303 1.00 7.47 194 ASP A O 1
ATOM 1454 N N . SER A 1 182 ? -26.690 16.735 1.623 1.00 8.22 195 SER A N 1
ATOM 1455 C CA . SER A 1 182 ? -25.572 16.241 2.416 1.00 8.81 195 SER A CA 1
ATOM 1456 C C . SER A 1 182 ? -25.447 14.735 2.245 1.00 8.47 195 SER A C 1
ATOM 1457 O O . SER A 1 182 ? -26.465 14.003 2.166 1.00 9.74 195 SER A O 1
ATOM 1460 N N . GLY A 1 183 ? -24.212 14.256 2.154 1.00 7.75 196 GLY A N 1
ATOM 1461 C CA . GLY A 1 183 ? -23.990 12.833 2.016 1.00 8.87 196 GLY A CA 1
ATOM 1462 C C . GLY A 1 183 ? -23.936 12.362 0.579 1.00 9.11 196 GLY A C 1
ATOM 1463 O O . GLY A 1 183 ? -23.446 11.240 0.299 1.00 10.40 196 GLY A O 1
ATOM 1464 N N . GLY A 1 184 ? -24.378 13.182 -0.371 1.00 9.14 197 GLY A N 1
ATOM 1465 C CA . GLY A 1 184 ? -24.312 12.798 -1.785 1.00 9.68 197 GLY A CA 1
ATOM 1466 C C . GLY A 1 184 ? -22.911 12.834 -2.333 1.00 9.54 197 GLY A C 1
ATOM 1467 O O . GLY A 1 184 ? -22.073 13.631 -1.873 1.00 9.66 197 GLY A O 1
ATOM 1468 N N . PRO A 1 185 ? -22.629 11.968 -3.318 1.00 9.41 198 PRO A N 1
ATOM 1469 C CA . PRO A 1 185 ? -21.287 11.863 -3.865 1.00 9.09 198 PRO A CA 1
ATOM 1470 C C . PRO A 1 185 ? -20.965 12.968 -4.864 1.00 9.34 198 PRO A C 1
ATOM 1471 O O . PRO A 1 185 ? -21.832 13.445 -5.596 1.00 10.81 198 PRO A O 1
ATOM 1475 N N . LEU A 1 186 ? -19.692 13.372 -4.855 1.00 9.30 199 LEU A N 1
ATOM 1476 C CA . LEU A 1 186 ? -19.115 14.186 -5.910 1.00 8.97 199 LEU A CA 1
ATOM 1477 C C . LEU A 1 186 ? -18.322 13.253 -6.810 1.00 9.69 199 LEU A C 1
ATOM 1478 O O . LEU A 1 186 ? -17.453 12.536 -6.309 1.00 10.41 199 LEU A O 1
ATOM 1483 N N . LEU A 1 187 ? -18.650 13.227 -8.102 1.00 9.94 200 LEU A N 1
ATOM 1484 C CA . LEU A 1 187 ? -17.958 12.358 -9.034 1.00 11.57 200 LEU A CA 1
ATOM 1485 C C . LEU A 1 187 ? -17.092 13.184 -9.937 1.00 11.99 200 LEU A C 1
ATOM 1486 O O . LEU A 1 187 ? -17.540 14.183 -10.495 1.00 13.43 200 LEU A O 1
ATOM 1491 N N . CYS A 1 188 ? -15.837 12.773 -10.072 1.00 12.87 201 CYS A N 1
ATOM 1492 C CA . CYS A 1 188 ? -14.947 13.412 -11.040 1.00 13.99 201 CYS A CA 1
ATOM 1493 C C . CYS A 1 188 ? -14.554 12.336 -12.046 1.00 14.49 201 CYS A C 1
ATOM 1494 O O . CYS A 1 188 ? -13.993 11.309 -11.675 1.00 13.58 201 CYS A O 1
ATOM 1497 N N . ALA A 1 189 ? -14.891 12.581 -13.308 1.00 15.30 202 ALA A N 1
ATOM 1498 C CA . ALA A 1 189 ? -14.674 11.599 -14.391 1.00 16.23 202 ALA A CA 1
ATOM 1499 C C . ALA A 1 189 ? -15.267 10.228 -14.036 1.00 16.83 202 ALA A C 1
ATOM 1500 O O . ALA A 1 189 ? -14.668 9.169 -14.320 1.00 18.14 202 ALA A O 1
ATOM 1502 N N . GLY A 1 190 ? -16.432 10.259 -13.388 1.00 16.68 207 GLY A N 1
ATOM 1503 C CA . GLY A 1 190 ? -17.157 9.045 -13.049 1.00 16.25 207 GLY A CA 1
ATOM 1504 C C . GLY A 1 190 ? -16.740 8.346 -11.770 1.00 16.06 207 GLY A C 1
ATOM 1505 O O . GLY A 1 190 ? -17.301 7.299 -11.441 1.00 16.95 207 GLY A O 1
ATOM 1506 N N . VAL A 1 191 ? -15.780 8.910 -11.037 1.00 14.41 208 VAL A N 1
ATOM 1507 C CA . VAL A 1 191 ? -15.209 8.265 -9.853 1.00 14.38 208 VAL A CA 1
ATOM 1508 C C . VAL A 1 191 ? -15.545 9.131 -8.622 1.00 12.15 208 VAL A C 1
ATOM 1509 O O . VAL A 1 191 ? -15.288 10.332 -8.637 1.00 12.00 208 VAL A O 1
ATOM 1513 N N . ALA A 1 192 ? -16.139 8.537 -7.594 1.00 11.27 209 ALA A N 1
ATOM 1514 C CA . ALA A 1 192 ? -16.489 9.284 -6.367 1.00 10.37 209 ALA A CA 1
ATOM 1515 C C . ALA A 1 192 ? -15.228 9.793 -5.665 1.00 10.94 209 ALA A C 1
ATOM 1516 O O . ALA A 1 192 ? -14.300 9.023 -5.384 1.00 12.39 209 ALA A O 1
ATOM 1518 N N . GLN A 1 193 ? -15.225 11.089 -5.352 1.00 9.13 210 GLN A N 1
ATOM 1519 C CA . GLN A 1 193 ? -14.079 11.732 -4.728 1.00 10.19 210 GLN A CA 1
ATOM 1520 C C . GLN A 1 193 ? -14.448 12.407 -3.419 1.00 9.59 210 GLN A C 1
ATOM 1521 O O . GLN A 1 193 ? -13.561 12.717 -2.597 1.00 8.94 210 GLN A O 1
ATOM 1527 N N . GLY A 1 194 ? -15.735 12.714 -3.245 1.00 8.82 211 GLY A N 1
ATOM 1528 C CA . GLY A 1 194 ? -16.161 13.468 -2.070 1.00 8.94 211 GLY A CA 1
ATOM 1529 C C . GLY A 1 194 ? -17.587 13.180 -1.712 1.00 7.93 211 GLY A C 1
ATOM 1530 O O . GLY A 1 194 ? -18.305 12.543 -2.502 1.00 7.62 211 GLY A O 1
ATOM 1531 N N A ILE A 1 195 ? -18.009 13.570 -0.515 0.50 7.52 212 ILE A N 1
ATOM 1532 N N B ILE A 1 195 ? -17.965 13.718 -0.542 0.50 7.60 212 ILE A N 1
ATOM 1533 C CA A ILE A 1 195 ? -19.444 13.617 -0.214 0.50 7.34 212 ILE A CA 1
ATOM 1534 C CA B ILE A 1 195 ? -19.301 13.617 0.059 0.50 7.48 212 ILE A CA 1
ATOM 1535 C C A ILE A 1 195 ? -19.745 14.999 0.338 0.50 6.20 212 ILE A C 1
ATOM 1536 C C B ILE A 1 195 ? -19.761 15.019 0.505 0.50 6.73 212 ILE A C 1
ATOM 1537 O O A ILE A 1 195 ? -18.904 15.639 0.951 0.50 7.10 212 ILE A O 1
ATOM 1538 O O B ILE A 1 195 ? -19.056 15.684 1.271 0.50 6.14 212 ILE A O 1
ATOM 1547 N N . VAL A 1 196 ? -20.955 15.470 0.102 1.00 7.11 213 VAL A N 1
ATOM 1548 C CA . VAL A 1 196 ? -21.380 16.797 0.525 1.00 7.09 213 VAL A CA 1
ATOM 1549 C C . VAL A 1 196 ? -21.383 16.847 2.052 1.00 6.52 213 VAL A C 1
ATOM 1550 O O . VAL A 1 196 ? -21.962 15.968 2.711 1.00 7.05 213 VAL A O 1
ATOM 1554 N N . SER A 1 197 ? -20.755 17.885 2.625 1.00 6.05 214 SER A N 1
ATOM 1555 C CA . SER A 1 197 ? -20.711 18.033 4.089 1.00 6.86 214 SER A CA 1
ATOM 1556 C C . SER A 1 197 ? -21.429 19.299 4.578 1.00 7.24 214 SER A C 1
ATOM 1557 O O . SER A 1 197 ? -22.428 19.219 5.294 1.00 8.87 214 SER A O 1
ATOM 1560 N N . TYR A 1 198 ? -20.913 20.480 4.262 1.00 6.51 215 TYR A N 1
ATOM 1561 C CA . TYR A 1 198 ? -21.550 21.709 4.756 1.00 6.70 215 TYR A CA 1
ATOM 1562 C C . TYR A 1 198 ? -21.192 22.898 3.905 1.00 5.75 215 TYR A C 1
ATOM 1563 O O . TYR A 1 198 ? -20.360 22.822 3.020 1.00 6.98 215 TYR A O 1
ATOM 1572 N N . GLY A 1 199 ? -21.788 24.031 4.214 1.00 6.75 216 GLY A N 1
ATOM 1573 C CA . GLY A 1 199 ? -21.514 25.291 3.507 1.00 6.28 216 GLY A CA 1
ATOM 1574 C C . GLY A 1 199 ? -22.221 26.412 4.241 1.00 7.73 216 GLY A C 1
ATOM 1575 O O . GLY A 1 199 ? -22.613 26.252 5.406 1.00 8.68 216 GLY A O 1
ATOM 1576 N N . ARG A 1 200 ? -22.367 27.544 3.566 1.00 8.38 217 ARG A N 1
ATOM 1577 C CA . ARG A 1 200 ? -23.026 28.712 4.140 1.00 8.57 217 ARG A CA 1
ATOM 1578 C C . ARG A 1 200 ? -24.544 28.602 4.121 1.00 9.85 217 ARG A C 1
ATOM 1579 O O . ARG A 1 200 ? -25.130 28.073 3.182 1.00 10.79 217 ARG A O 1
ATOM 1587 N N A SER A 1 201 ? -25.176 29.141 5.159 0.50 11.08 218 SER A N 1
ATOM 1588 N N B SER A 1 201 ? -25.179 29.147 5.156 0.50 11.11 218 SER A N 1
ATOM 1589 C CA A SER A 1 201 ? -26.630 29.239 5.230 0.50 12.31 218 SER A CA 1
ATOM 1590 C CA B SER A 1 201 ? -26.635 29.211 5.232 0.50 12.35 218 SER A CA 1
ATOM 1591 C C A SER A 1 201 ? -27.232 29.964 4.031 0.50 11.75 218 SER A C 1
ATOM 1592 C C B SER A 1 201 ? -27.262 30.015 4.086 0.50 11.82 218 SER A C 1
ATOM 1593 O O A SER A 1 201 ? -28.338 29.631 3.597 0.50 12.43 218 SER A O 1
ATOM 1594 O O B SER A 1 201 ? -28.423 29.785 3.742 0.50 12.56 218 SER A O 1
ATOM 1599 N N . ASP A 1 202 ? -26.503 30.946 3.497 1.00 11.00 219 ASP A N 1
ATOM 1600 C CA . ASP A 1 202 ? -26.997 31.758 2.391 1.00 11.22 219 ASP A CA 1
ATOM 1601 C C . ASP A 1 202 ? -26.665 31.149 1.033 1.00 10.84 219 ASP A C 1
ATOM 1602 O O . ASP A 1 202 ? -26.889 31.767 -0.001 1.00 11.56 219 ASP A O 1
ATOM 1607 N N . ALA A 1 203 ? -26.081 29.948 1.072 1.00 11.62 220 ALA A N 1
ATOM 1608 C CA . ALA A 1 203 ? -25.835 29.130 -0.110 1.00 11.85 220 ALA A CA 1
ATOM 1609 C C . ALA A 1 203 ? -24.745 29.620 -1.081 1.00 11.55 220 ALA A C 1
ATOM 1610 O O . ALA A 1 203 ? -24.562 29.037 -2.161 1.00 12.33 220 ALA A O 1
ATOM 1612 N N . LYS A 1 204 ? -24.016 30.669 -0.721 1.00 10.62 221 LYS A N 1
ATOM 1613 C CA . LYS A 1 204 ? -22.950 31.159 -1.607 1.00 10.93 221 LYS A CA 1
ATOM 1614 C C . LYS A 1 204 ? -21.808 30.136 -1.648 1.00 8.68 221 LYS A C 1
ATOM 1615 O O . LYS A 1 204 ? -21.219 29.839 -0.592 1.00 9.71 221 LYS A O 1
ATOM 1621 N N . PRO A 1 205 ? -21.474 29.585 -2.819 1.00 8.37 224 PRO A N 1
ATOM 1622 C CA . PRO A 1 205 ? -20.362 28.611 -2.889 1.00 8.84 224 PRO A CA 1
ATOM 1623 C C . PRO A 1 205 ? -19.001 29.297 -2.708 1.00 8.18 224 PRO A C 1
ATOM 1624 O O . PRO A 1 205 ? -18.884 30.549 -2.827 1.00 8.86 224 PRO A O 1
ATOM 1628 N N . PRO A 1 206 ? -17.954 28.520 -2.425 1.00 8.53 225 PRO A N 1
ATOM 1629 C CA . PRO A 1 206 ? -17.909 27.058 -2.396 1.00 7.88 225 PRO A CA 1
ATOM 1630 C C . PRO A 1 206 ? -18.524 26.407 -1.167 1.00 7.91 225 PRO A C 1
ATOM 1631 O O . PRO A 1 206 ? -18.785 27.068 -0.150 1.00 8.13 225 PRO A O 1
ATOM 1635 N N . ALA A 1 207 ? -18.798 25.122 -1.288 1.00 7.26 226 ALA A N 1
ATOM 1636 C CA . ALA A 1 207 ? -19.163 24.260 -0.151 1.00 7.21 226 ALA A CA 1
ATOM 1637 C C . ALA A 1 207 ? -18.048 23.283 0.152 1.00 6.57 226 ALA A C 1
ATOM 1638 O O . ALA A 1 207 ? -17.148 23.089 -0.650 1.00 7.43 226 ALA A O 1
ATOM 1640 N N . VAL A 1 208 ? -18.127 22.684 1.320 1.00 6.62 227 VAL A N 1
ATOM 1641 C CA . VAL A 1 208 ? -17.142 21.745 1.819 1.00 7.06 227 VAL A CA 1
ATOM 1642 C C . VAL A 1 208 ? -17.622 20.315 1.711 1.00 6.86 227 VAL A C 1
ATOM 1643 O O . VAL A 1 208 ? -18.747 19.985 2.120 1.00 7.29 227 VAL A O 1
ATOM 1647 N N . PHE A 1 209 ? -16.765 19.480 1.117 1.00 6.39 228 PHE A N 1
ATOM 1648 C CA . PHE A 1 209 ? -17.076 18.059 0.925 1.00 6.66 228 PHE A CA 1
ATOM 1649 C C . PHE A 1 209 ? -16.029 17.245 1.706 1.00 6.31 228 PHE A C 1
ATOM 1650 O O . PHE A 1 209 ? -14.819 17.607 1.716 1.00 7.23 228 PHE A O 1
ATOM 1658 N N . THR A 1 210 ? -16.432 16.117 2.272 1.00 6.81 229 THR A N 1
ATOM 1659 C CA . THR A 1 210 ? -15.451 15.201 2.850 1.00 7.05 229 THR A CA 1
ATOM 1660 C C . THR A 1 210 ? -14.614 14.553 1.751 1.00 7.09 229 THR A C 1
ATOM 1661 O O . THR A 1 210 ? -15.153 14.110 0.753 1.00 8.61 229 THR A O 1
ATOM 1665 N N . ARG A 1 211 ? -13.296 14.512 1.933 1.00 7.71 230 ARG A N 1
ATOM 1666 C CA . ARG A 1 211 ? -12.394 13.903 0.950 1.00 9.09 230 ARG A CA 1
ATOM 1667 C C . ARG A 1 211 ? -12.344 12.404 1.222 1.00 9.34 230 ARG A C 1
ATOM 1668 O O . ARG A 1 211 ? -11.670 11.948 2.162 1.00 9.26 230 ARG A O 1
ATOM 1676 N N . ILE A 1 212 ? -13.104 11.615 0.458 1.00 10.58 231 ILE A N 1
ATOM 1677 C CA . ILE A 1 212 ? -13.315 10.214 0.864 1.00 12.46 231 ILE A CA 1
ATOM 1678 C C . ILE A 1 212 ? -12.037 9.358 0.799 1.00 12.83 231 ILE A C 1
ATOM 1679 O O . ILE A 1 212 ? -11.958 8.358 1.512 1.00 13.28 231 ILE A O 1
ATOM 1684 N N . SER A 1 213 ? -11.046 9.767 0.005 1.00 13.05 232 SER A N 1
ATOM 1685 C CA . SER A 1 213 ? -9.780 9.011 -0.055 1.00 14.66 232 SER A CA 1
ATOM 1686 C C . SER A 1 213 ? -9.137 8.887 1.316 1.00 14.81 232 SER A C 1
ATOM 1687 O O . SER A 1 213 ? -8.551 7.848 1.660 1.00 15.25 232 SER A O 1
ATOM 1690 N N . HIS A 1 214 ? -9.257 9.946 2.110 1.00 14.10 233 HIS A N 1
ATOM 1691 C CA . HIS A 1 214 ? -8.641 9.973 3.421 1.00 13.76 233 HIS A CA 1
ATOM 1692 C C . HIS A 1 214 ? -9.249 8.881 4.317 1.00 13.56 233 HIS A C 1
ATOM 1693 O O . HIS A 1 214 ? -8.590 8.392 5.257 1.00 13.98 233 HIS A O 1
ATOM 1700 N N . TYR A 1 215 ? -10.515 8.538 4.035 1.00 12.61 234 TYR A N 1
ATOM 1701 C CA . TYR A 1 215 ? -11.336 7.660 4.889 1.00 12.02 234 TYR A CA 1
ATOM 1702 C C . TYR A 1 215 ? -11.476 6.233 4.351 1.00 12.33 234 TYR A C 1
ATOM 1703 O O . TYR A 1 215 ? -12.098 5.374 4.978 1.00 13.76 234 TYR A O 1
ATOM 1712 N N . ARG A 1 216 ? -10.875 5.963 3.202 1.00 13.84 235 ARG A N 1
ATOM 1713 C CA . ARG A 1 216 ? -11.026 4.621 2.608 1.00 14.43 235 ARG A CA 1
ATOM 1714 C C . ARG A 1 216 ? -10.520 3.485 3.516 1.00 14.46 235 ARG A C 1
ATOM 1715 O O . ARG A 1 216 ? -11.187 2.463 3.629 1.00 14.05 235 ARG A O 1
ATOM 1723 N N . PRO A 1 217 ? -9.369 3.669 4.202 1.00 14.61 236 PRO A N 1
ATOM 1724 C CA . PRO A 1 217 ? -8.979 2.625 5.153 1.00 14.28 236 PRO A CA 1
ATOM 1725 C C . PRO A 1 217 ? -10.018 2.346 6.253 1.00 13.98 236 PRO A C 1
ATOM 1726 O O . PRO A 1 217 ? -10.316 1.190 6.530 1.00 13.89 236 PRO A O 1
ATOM 1730 N N . TRP A 1 218 ? -10.595 3.399 6.825 1.00 13.33 237 TRP A N 1
ATOM 1731 C CA . TRP A 1 218 ? -11.642 3.246 7.831 1.00 13.35 237 TRP A CA 1
ATOM 1732 C C . TRP A 1 218 ? -12.895 2.564 7.253 1.00 12.24 237 TRP A C 1
ATOM 1733 O O . TRP A 1 218 ? -13.477 1.660 7.862 1.00 13.00 237 TRP A O 1
ATOM 1744 N N . ILE A 1 219 ? -13.288 2.981 6.064 1.00 12.94 238 ILE A N 1
ATOM 1745 C CA . ILE A 1 219 ? -14.437 2.361 5.408 1.00 12.90 238 ILE A CA 1
ATOM 1746 C C . ILE A 1 219 ? -14.206 0.853 5.254 1.00 13.59 238 ILE A C 1
ATOM 1747 O O . ILE A 1 219 ? -15.049 0.027 5.651 1.00 14.78 238 ILE A O 1
ATOM 1752 N N . ASN A 1 220 ? -13.040 0.498 4.719 1.00 13.76 239 ASN A N 1
ATOM 1753 C CA . ASN A 1 220 ? -12.713 -0.924 4.596 1.00 15.08 239 ASN A CA 1
ATOM 1754 C C . ASN A 1 220 ? -12.713 -1.697 5.906 1.00 15.88 239 ASN A C 1
ATOM 1755 O O . ASN A 1 220 ? -13.147 -2.841 5.942 1.00 16.29 239 ASN A O 1
ATOM 1760 N N A GLN A 1 221 ? -12.272 -1.070 6.991 0.50 15.52 240 GLN A N 1
ATOM 1761 N N B GLN A 1 221 ? -12.225 -1.052 6.963 0.50 15.45 240 GLN A N 1
ATOM 1762 C CA A GLN A 1 221 ? -12.284 -1.728 8.310 0.50 16.38 240 GLN A CA 1
ATOM 1763 C CA B GLN A 1 221 ? -12.264 -1.614 8.315 0.50 16.29 240 GLN A CA 1
ATOM 1764 C C A GLN A 1 221 ? -13.710 -1.989 8.836 0.50 15.80 240 GLN A C 1
ATOM 1765 C C B GLN A 1 221 ? -13.702 -2.025 8.661 0.50 15.64 240 GLN A C 1
ATOM 1766 O O A GLN A 1 221 ? -13.967 -3.003 9.498 0.50 15.91 240 GLN A O 1
ATOM 1767 O O B GLN A 1 221 ? -13.958 -3.186 8.993 0.50 15.81 240 GLN A O 1
ATOM 1778 N N . ILE A 1 222 ? -14.633 -1.070 8.554 1.00 15.11 241 ILE A N 1
ATOM 1779 C CA . ILE A 1 222 ? -16.047 -1.288 8.908 1.00 14.52 241 ILE A CA 1
ATOM 1780 C C . ILE A 1 222 ? -16.643 -2.390 8.036 1.00 14.50 241 ILE A C 1
ATOM 1781 O O . ILE A 1 222 ? -17.261 -3.338 8.543 1.00 14.94 241 ILE A O 1
ATOM 1786 N N . LEU A 1 223 ? -16.405 -2.291 6.735 1.00 13.95 242 LEU A N 1
ATOM 1787 C CA . LEU A 1 223 ? -16.957 -3.281 5.792 1.00 16.10 242 LEU A CA 1
ATOM 1788 C C . LEU A 1 223 ? -16.504 -4.706 6.162 1.00 17.45 242 LEU A C 1
ATOM 1789 O O . LEU A 1 223 ? -17.303 -5.639 6.157 1.00 19.18 242 LEU A O 1
ATOM 1794 N N . GLN A 1 224 ? -15.236 -4.856 6.539 1.00 18.46 243 GLN A N 1
ATOM 1795 C CA . GLN A 1 224 ? -14.673 -6.187 6.851 1.00 20.08 243 GLN A CA 1
ATOM 1796 C C . GLN A 1 224 ? -15.156 -6.787 8.168 1.00 20.80 243 GLN A C 1
ATOM 1797 O O . GLN A 1 224 ? -15.272 -8.009 8.279 1.00 21.98 243 GLN A O 1
ATOM 1803 N N . ALA A 1 225 ? -15.422 -5.945 9.166 1.00 21.18 244 ALA A N 1
ATOM 1804 C CA . ALA A 1 225 ? -15.878 -6.407 10.480 1.00 22.14 244 ALA A CA 1
ATOM 1805 C C . ALA A 1 225 ? -17.374 -6.664 10.558 1.00 22.41 244 ALA A C 1
ATOM 1806 O O . ALA A 1 225 ? -17.860 -7.214 11.550 1.00 23.22 244 ALA A O 1
ATOM 1808 N N . ASN A 1 226 ? -18.110 -6.256 9.533 1.00 23.24 245 ASN A N 1
ATOM 1809 C CA . ASN A 1 226 ? -19.571 -6.262 9.610 1.00 23.77 245 ASN A CA 1
ATOM 1810 C C . ASN A 1 226 ? -20.229 -6.911 8.410 1.00 24.41 245 ASN A C 1
ATOM 1811 O O . ASN A 1 226 ? -21.362 -6.562 8.050 1.00 25.31 245 ASN A O 1
#

Secondary structure (DSSP, 8-state):
-BS-EEPPTTSSTTEEEEEEE-SSS--EEEEEEEEETTEEEE-GGG--SEEEEEES-SBTTS--TT-EEEEEEEEEE-TT--TTT-TT--EEEEESSPPPPBTTB--------PPTT-EEEEEES-BSSTTSPBPSB-EEEEEEEE-GGGGTTSTT--TTTEEEES-TTS--B--TT-TTPEEEETTEEEEEEEE--TT-PSPEEEEEHHHHHHHHHHHHHH-

Sequence (223 aa):
IIGGTESKPHSRPYMAYLEIVTSNGPSKFCGGFLIRRNFVLTAAHCAGRSITTVTLGAHNITEEEEDTWQKLEVIIKQFRRHPKYNTSTLHHDIMLLKLKKEKASLTLAVGTLPFPSFVPPGRMCRVAGWGRTGVLKPGSDTLQEVKLRLLMDPQACSHFRDFDHNNLQLCVGNPRKTKSAFKGDSGGPLLCAGVAQGIIVSYGRSSDAKPPAVFTRISHYRPWINQQILQAN

GO terms:
  GO:0030141 secretory granule (C, IDA)
  GO:0008236 serine-type peptidase activity (F, TAS)
  GO:0004252 serine-type endopeptidase activity (F, TAS)
  GO:0008236 serine-type peptidase activity (F, EXP)
  GO:0004175 endopeptidase activity (F, EXP)
  GO:0002003 angiotensin maturation (P, TAS)
  GO:0005576 extracellular region (C, TAS)
  GO:0034769 basement membrane disassembly (P, IDA)
  GO:0004252 serine-type endopeptidase activity (F, IDA)
  GO:0140447 cytokine precursor processing (P, IDA)
  GO:0022617 extracellular matrix disassembly (P, IDA)
  GO:0050727 regulation of inflammatory response (P, IDA)
  GO:0005576 extracellular region (C, HDA)
  GO:0031012 extracellular matrix (C, HDA)
  GO:0036464 cytoplasmic ribonucleoprotein granule (C, IDA)

Solvent-accessible surface area: 10947 Å² total; per-residue (Å²): 1,18,44,26,93,98,2,156,70,47,54,30,38,18,6,0,39,0,58,11,54,57,110,147,35,121,43,151,83,10,2,0,0,0,2,90,97,25,5,0,0,0,0,1,77,3,28,21,177,50,6,68,0,13,0,4,9,13,32,28,87,107,139,63,154,41,43,27,147,31,90,23,84,113,52,24,133,17,106,144,36,61,108,98,37,44,43,34,2,0,0,0,0,45,1,110,114,134,0,61,107,69,172,5,0,15,53,28,78,18,90,138,145,44,75,60,32,152,86,2,111,0,2,1,11,1,93,49,13,76,175,109,103,35,17,76,26,3,26,28,7,85,4,78,9,31,62,36,135,27,0,60,86,23,198,63,27,55,66,83,23,6,13,4,0,0,38,76,216,113,100,83,2,4,18,117,22,0,13,0,0,1,0,14,8,108,50,60,3,43,0,0,5,2,44,37,106,83,59,13,133,11,3,6,0,0,3,16,1,59,94,4,64,98,35,4,47,129,25,23,158,83,75

InterPro domains:
  IPR001254 Serine proteases, trypsin domain [PF00089] (22-240)
  IPR001254 Serine proteases, trypsin domain [PS50240] (22-245)
  IPR001254 Serine proteases, trypsin domain [SM00020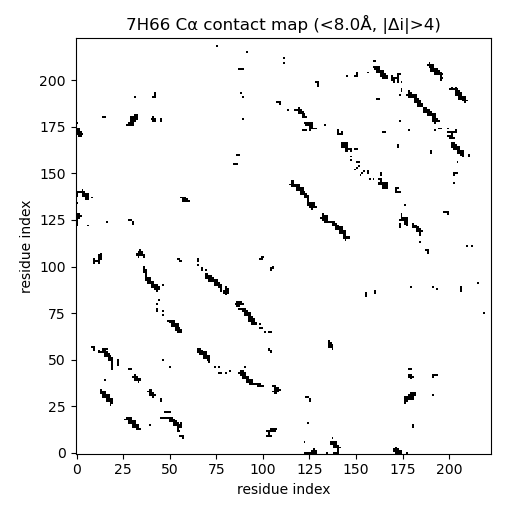] (21-240)
  IPR001254 Serine proteases, trypsin domain [cd00190] (22-243)
  IPR001314 Peptidase S1A, chymotrypsin family [PR00722] (52-67)
  IPR001314 Peptidase S1A, chymotrypsin family [PR00722] (106-120)
  IPR001314 Peptidase S1A, chymotrypsin family [PR00722] (196-208)
  IPR009003 Peptidase S1, PA clan [SSF50494] (9-245)
  IPR018114 Serine proteases, trypsin family, histidine active site [PS00134] (62-67)
  IPR033116 Serine proteases, trypsin family, serine active site [PS00135] (197-208)

Radius of gyration: 15.91 Å; Cα contacts (8 Å, |Δi|>4): 621; chains: 1; bounding box: 39×40×36 Å

Organism: Homo sapiens (NCBI:txid9606)

Nearest PDB structures (foldseek):
  4ag2-assembly1_A  TM=9.904E-01  e=8.352E-43  Homo sapiens
  3n7o-assembly1_A  TM=9.913E-01  e=4.298E-42  Homo sapiens
  1fi8-assembly1_B  TM=9.803E-01  e=1.792E-30  Rattus norvegicus
  4doq-assembly3_E  TM=9.139E-01  e=3.417E-23  Sus scrofa
  5jyi-assembly1_A  TM=9.138E-01  e=6.579E-23  Bos taurus

=== Feature glossary ===
The record interleaves many kinds of information about one protein. Here is each kind framed as the question it answers.

Q: What does the local fold look like, residue by residue?
A: The Foldseek 3Di string encodes local tertiary geometry as a 20-letter alphabet — one character per residue — derived from the relative positions of nearby Cα atoms. Unlike the amino-acid sequence, 3Di is a direct function of the 3D structure, so two proteins with the same fold have similar 3Di strings even at low sequence identity.

Q: Which residues are in helices, strands, or loops?
A: The SS8 string is DSSP's per-residue secondary-structure call. α-helix (H) means an i→i+4 H-bond ladder; β-strand (E) means the residue participates in a β-sheet; 3₁₀ (G) and π (I) are tighter and wider helices; T/S are turns/bends; '-' is loop.

Q: How big and how compact is the whole molecule?
A: Radius of gyration (Rg) is the root-mean-square distance of Cα atoms from their centroid — a single number for overall size and compactness. A globular domain of N residues has Rg ≈ 2.2·N^0.38 Å; an extended or disordered chain has a much larger Rg. The Cα contact count is the number of residue pairs whose Cα atoms are within 8 Å and are more than four positions apart in sequence — a standard proxy for tertiary packing density. The bounding box is the smallest axis-aligned box enclosing all Cα atoms.

Q: Where is each backbone atom in 3D?
A: Structure coordinates are given as an mmCIF _atom_site loop: one row per atom with element, residue name, chain id, sequence number, and x/y/z position in Å. Only the four main-chain atoms per residue are included here; side chains are omitted to keep the record compact.

Q: What is the amino-acid chain?
A: Primary structure: the covalent order of the twenty standard amino acids along the backbone. Two proteins with the same sequence will (almost always) fold to the same structure; two with 30% identity often share a fold but not the details.

Q: What if only a Cα trace is available?
A: Three-state secondary structure (P-SEA) collapses the eight DSSP classes into helix (a), strand (b), and coil (c). P-SEA assigns these from Cα geometry alone — distances and angles — without requiring backbone oxygens, so it works on any Cα trace.

Q: What family and function is it annotated with?
A: Database cross-references. InterPro integrates a dozen domain/family signature databases into unified entries with residue-range hits. GO terms attach function/process/location labels with evidence codes. CATH codes position the fold in a four-level structural taxonomy. Organism is the NCBI-taxonomy species name.

Q: How confident is the AlphaFold model at each residue?
A: pLDDT is the predicted lDDT-Cα score: AlphaFold's confidence that the local environment of each residue (all inter-atomic distances within 15 Å) is correctly placed. It is a per-residue number between 0 and 100, with higher meaning more reliable.

Q: How mobile is each atom in the crystal?
A: B-factor (Debye–Waller factor) reflects atomic displacement in the crystal lattice. It is an experimental observable (units Å²), not a prediction; low values mean the atom is pinned down, high values mean it moves or is heterogeneous across the crystal.

Q: Which residues are buried vs exposed?
A: SASA measures how much of the protein is reachable by solvent. It is computed by rolling a water-sized probe over the atomic surface and summing the exposed area (Å²). Per-residue SASA distinguishes core (buried, low SASA) from surface (exposed, high SASA) residues; total SASA is a whole-molecule size measure.

Q: What do the diagnostic plots show?
A: Plot images: a contact map (which residues are close in 3D, as an N×N binary image), a Ramachandran scatter (backbone torsion angles, revealing secondary-structure composition at a glance), and — for AlphaFold structures — a PAE heatmap (pairwise prediction confidence).

Q: What known structures does this most resemble?
A: The Foldseek neighbor list gives the closest experimentally determined structures in the PDB, ranked by structural alignment. TM-score near 1 means near-identical fold; near 0.3 means only rough topology match. This is how one finds what a novel AlphaFold prediction most resembles in the solved-structure universe.

Q: Are the domains correctly placed relative to each other?
A: Predicted aligned error is AlphaFold's pairwise confidence. Unlike pLDDT (per-residue), PAE is per-residue-pair and captures whether two parts of the structure are correctly placed relative to each other. Units are ångströms of expected positional error.

Q: What do the rendered images show?
A: Structure i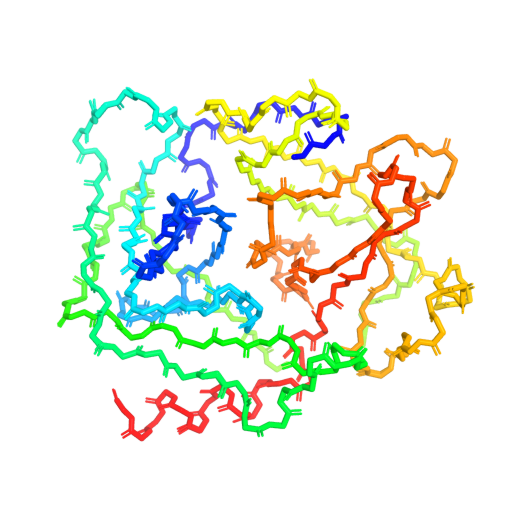mages are PyMOL renders from six orthogonal camera directions. Cartoon representation draws helices as coils and strands as arrows; sticks shows the backbone as bonds; surface shows the solvent-excluded envelope. Rainbow coloring maps sequence position to hue (blue→red, N→C); chain coloring assigns a distinct color per polypeptide.

Q: What are the backbone torsion angles?
A: φ (phi) and ψ (psi) are the two rotatable backbone dihedrals per residue: φ is the C(i-1)–N–Cα–C torsion, ψ is the N–Cα–C–N(i+1) torsion, both in degrees on (−180°, 180°]. α-helical residues cluster near (−60°, −45°); β-strand residues near (−120°, +130°). A Ramachandran plot is simply a scatter of (φ, ψ) for every residue.